Protein AF-A0A849EEY2-F1 (afdb_monomer)

Foldseek 3Di:
DQDLPHPCQQLKAWLLGGRVCVSVLLVCCLVPNDPVSLCCNLDPTQADPLAGILVVLVCLVSLLVSLPDPVCLVSLLSSLLSLLSQLLSQPDDDPPCPDPPPGRGHQDLDLVSSVVSLVVLVVCCVVPHDPVSVVSNVVNVPDDGDDPVSSVVSVVSVVVSLVCLVSSLVSLLVSCVVCLADPQSNLSSLLSNCSSVVLNLLSVLSVVAQWDWDAFPPPRWIWIWGHFDLWIFIDTDDPDPDPPPCPPDDPPPPCDDPRDRPDGLWTWDFQDDPPDADDPSLVVSLVSCVVGPDVVSNSSSRRQQTWIQDSVPRDIGHNRNPRDD

Secondary structure (DSSP, 8-state):
---TT-GGGGGSEETTEESTTHHHHHHHHHHS--HHHHHHIIIIIIEETTEE-HHHHHHHHHHHHHH-STT-HHHHHHHHHHHHHHHHHHHS--TT----S---TT---SHHHHHHTTHHHHHHHHTT--HHHHHHHHHHHTPPPPPHHHHHHHHHHHHHHHHHHHHHHHHHHHHHHHSTTSSSHHHHHHHHHHHHTT-HHHHHHHHHTTEEEEE-TTT--EEEEEEETTEEEEEE---S---TT-TTS--TT--EETTEES--SEE-B-----TTT--HHHHHHHHHHHHSS-HHHHHHHHHHTSEEE-TTT--EEESSTT---

Nearest PDB structures (foldseek):
  2hg2-assembly1_A  TM=3.130E-01  e=3.762E+00  Escherichia coli
  8qag-assembly1_A  TM=2.618E-01  e=6.988E+00  synthetic construct

Solvent-accessible surface area (backbone atoms only — not comparable to full-atom values): 18122 Å² total; per-residue (Å²): 129,70,61,74,86,44,74,63,37,56,74,20,36,30,67,84,53,50,23,60,63,50,44,58,52,54,51,47,43,70,77,50,80,45,71,65,62,49,46,43,44,52,59,45,35,28,27,39,94,72,39,34,22,33,35,30,51,49,43,46,69,57,50,53,58,61,34,63,52,84,89,30,56,72,56,23,44,58,46,27,42,50,52,16,49,46,44,37,30,31,69,46,74,55,94,82,61,82,67,88,73,82,69,46,33,57,48,50,66,46,69,67,52,45,56,57,73,45,47,68,50,56,52,42,53,75,70,66,50,57,71,73,55,39,54,60,42,47,57,60,71,67,53,77,77,76,50,75,72,51,37,52,48,43,46,50,34,52,53,46,46,65,68,40,31,68,57,52,27,50,44,13,53,53,42,28,73,77,35,30,78,47,93,57,60,35,45,39,19,51,14,12,33,31,17,51,72,65,35,48,62,52,14,52,47,40,62,51,57,56,45,50,75,48,54,40,78,86,81,61,50,46,32,37,38,40,57,47,96,96,44,40,37,28,40,73,55,72,88,65,81,69,76,89,83,63,94,76,70,76,71,87,76,74,49,65,57,96,84,44,69,79,69,63,67,37,52,50,48,58,52,84,75,73,87,82,74,67,51,76,67,54,53,51,52,51,56,50,27,68,67,30,75,44,67,64,50,36,52,51,52,25,41,46,64,7,34,31,53,39,81,87,77,67,49,79,36,45,61,38,72,78,66,74,126

pLDDT: mean 89.51, std 13.61, range [44.44, 98.81]

Structure (mmCIF, N/CA/C/O backbone):
data_AF-A0A849EEY2-F1
#
_entry.id   AF-A0A849EEY2-F1
#
loop_
_atom_site.group_PDB
_atom_site.id
_atom_site.type_symbol
_atom_site.label_atom_id
_atom_site.label_alt_id
_atom_site.label_comp_id
_atom_site.label_asym_id
_atom_site.label_entity_id
_atom_site.label_seq_id
_atom_site.pdbx_PDB_ins_code
_atom_site.Cartn_x
_atom_site.Cartn_y
_atom_site.Cartn_z
_atom_site.occupancy
_atom_site.B_iso_or_equiv
_atom_site.auth_seq_id
_atom_site.auth_comp_id
_atom_site.auth_asym_id
_atom_site.auth_atom_id
_atom_site.pdbx_PDB_model_num
ATOM 1 N N . MET A 1 1 ? 3.122 7.112 -18.611 1.00 93.50 1 MET A N 1
ATOM 2 C CA . MET A 1 1 ? 3.381 5.658 -18.607 1.00 93.50 1 MET A CA 1
ATOM 3 C C . MET A 1 1 ? 4.702 5.421 -19.320 1.00 93.50 1 MET A C 1
ATOM 5 O O . MET A 1 1 ? 4.904 6.033 -20.361 1.00 93.50 1 MET A O 1
ATOM 9 N N . LEU A 1 2 ? 5.614 4.638 -18.740 1.00 97.44 2 LEU A N 1
ATOM 10 C CA . LEU A 1 2 ? 6.872 4.261 -19.394 1.00 97.44 2 LEU A CA 1
ATOM 11 C C . LEU A 1 2 ? 6.574 3.172 -20.425 1.00 97.44 2 LEU A C 1
ATOM 13 O O . LEU A 1 2 ? 5.986 2.167 -20.043 1.00 97.44 2 LEU A O 1
ATOM 17 N N . GLU A 1 3 ? 6.939 3.357 -21.693 1.00 98.12 3 GLU A N 1
ATOM 18 C CA . GLU A 1 3 ? 6.698 2.357 -22.747 1.00 98.12 3 GLU A CA 1
ATOM 19 C C . GLU A 1 3 ? 7.366 1.010 -22.411 1.00 98.12 3 GLU A C 1
ATOM 21 O O . GLU A 1 3 ? 8.470 0.979 -21.868 1.00 98.12 3 GLU A O 1
ATOM 26 N N . LEU A 1 4 ? 6.723 -0.115 -22.745 1.00 97.94 4 LEU A N 1
ATOM 27 C CA . LEU A 1 4 ? 7.247 -1.463 -22.445 1.00 97.94 4 LEU A CA 1
ATOM 28 C C . LEU A 1 4 ? 8.583 -1.761 -23.144 1.00 97.94 4 LEU A C 1
ATOM 30 O O . LEU A 1 4 ? 9.363 -2.570 -22.659 1.00 97.94 4 LEU A O 1
ATOM 34 N N . SER A 1 5 ? 8.865 -1.097 -24.267 1.00 97.69 5 SER A N 1
ATOM 35 C CA . SER A 1 5 ? 10.131 -1.219 -24.996 1.00 97.69 5 SER A CA 1
ATOM 36 C C . SER A 1 5 ? 11.182 -0.181 -24.584 1.00 97.69 5 SER A C 1
ATOM 38 O O . SER A 1 5 ? 12.219 -0.084 -25.240 1.00 97.69 5 SER A O 1
ATOM 40 N N . ASP A 1 6 ? 10.904 0.674 -23.594 1.00 97.81 6 ASP A N 1
ATOM 41 C CA . ASP A 1 6 ? 11.863 1.690 -23.157 1.00 97.81 6 ASP A CA 1
ATOM 42 C C . ASP A 1 6 ? 13.042 1.007 -22.440 1.00 97.81 6 ASP A C 1
ATOM 44 O O . ASP A 1 6 ? 12.819 0.271 -21.479 1.00 97.81 6 ASP A O 1
ATOM 48 N N . PRO A 1 7 ? 14.303 1.241 -22.846 1.00 96.56 7 PRO A N 1
ATOM 49 C CA . PRO A 1 7 ? 15.452 0.610 -22.197 1.00 96.56 7 PRO A CA 1
ATOM 50 C C . PRO A 1 7 ? 15.570 0.970 -20.711 1.00 96.56 7 PRO A C 1
ATOM 52 O O . PRO A 1 7 ? 16.243 0.266 -19.971 1.00 96.56 7 PRO A O 1
ATOM 55 N N . LEU A 1 8 ? 14.894 2.024 -20.242 1.00 96.81 8 LEU A N 1
ATOM 56 C CA . LEU A 1 8 ? 14.918 2.431 -18.841 1.00 96.81 8 LEU A CA 1
ATOM 57 C C . LEU A 1 8 ? 14.458 1.337 -17.860 1.00 96.81 8 LEU A C 1
ATOM 59 O O . LEU A 1 8 ? 14.842 1.390 -16.692 1.00 96.81 8 LEU A O 1
ATOM 63 N N . TRP A 1 9 ? 13.684 0.340 -18.302 1.00 97.69 9 TRP A N 1
ATOM 64 C CA . TRP A 1 9 ? 13.302 -0.802 -17.461 1.00 97.69 9 TRP A CA 1
ATOM 65 C C . TRP A 1 9 ? 14.510 -1.522 -16.842 1.00 97.69 9 TRP A C 1
ATOM 67 O O . TRP A 1 9 ? 14.436 -1.919 -15.681 1.00 97.69 9 TRP A O 1
ATOM 77 N N . CYS A 1 10 ? 15.655 -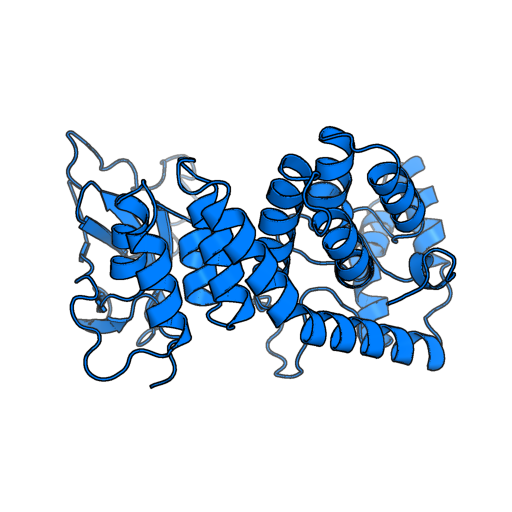1.586 -17.537 1.00 95.62 10 CYS A N 1
ATOM 78 C CA . CYS A 1 10 ? 16.877 -2.187 -16.990 1.00 95.62 10 CYS A CA 1
ATOM 79 C C . CYS A 1 10 ? 17.543 -1.351 -15.882 1.00 95.62 10 CYS A C 1
ATOM 81 O O . CYS A 1 10 ? 18.451 -1.836 -15.219 1.00 95.62 10 CYS A O 1
ATOM 83 N N . LYS A 1 11 ? 17.099 -0.105 -15.659 1.00 96.06 11 LYS A N 1
ATOM 84 C CA . LYS A 1 11 ? 17.591 0.788 -14.593 1.00 96.06 11 LYS A CA 1
ATOM 85 C C . LYS A 1 11 ? 16.595 0.967 -13.448 1.00 96.06 11 LYS A C 1
ATOM 87 O O . LYS A 1 11 ? 16.932 1.613 -12.457 1.00 96.06 11 LYS A O 1
ATOM 92 N N . LEU A 1 12 ? 15.393 0.405 -13.562 1.00 96.31 12 LEU A N 1
ATOM 93 C CA . LEU A 1 12 ? 14.426 0.328 -12.472 1.00 96.31 12 LEU A CA 1
ATOM 94 C C . LEU A 1 12 ? 14.701 -0.942 -11.667 1.00 96.31 12 LEU A C 1
ATOM 96 O O . LEU A 1 12 ? 14.704 -2.030 -12.229 1.00 96.31 12 LEU A O 1
ATOM 100 N N . ASN A 1 13 ? 14.937 -0.825 -10.364 1.00 94.69 13 ASN A N 1
ATOM 101 C CA . ASN A 1 13 ? 15.138 -1.985 -9.498 1.00 94.69 13 ASN A CA 1
ATOM 102 C C . ASN A 1 13 ? 13.852 -2.832 -9.362 1.00 94.69 13 ASN A C 1
ATOM 104 O O . ASN A 1 13 ? 12.738 -2.346 -9.582 1.00 94.69 13 ASN A O 1
ATOM 108 N N . SER A 1 14 ? 14.036 -4.096 -8.980 1.00 95.06 14 SER A N 1
ATOM 109 C CA . SER A 1 14 ? 13.021 -5.073 -8.565 1.00 95.06 14 SER A CA 1
ATOM 110 C C . SER A 1 14 ? 13.540 -5.858 -7.351 1.00 95.06 14 SER A C 1
ATOM 112 O O . SER A 1 14 ? 14.708 -5.720 -6.971 1.00 95.06 14 SER A O 1
ATOM 114 N N . ALA A 1 15 ? 12.718 -6.731 -6.767 1.00 92.25 15 ALA A N 1
ATOM 115 C CA . ALA A 1 15 ? 13.144 -7.588 -5.653 1.00 92.25 15 ALA A CA 1
ATOM 116 C C . ALA A 1 15 ? 14.304 -8.542 -5.990 1.00 92.25 15 ALA A C 1
ATOM 118 O O . ALA A 1 15 ? 14.976 -9.068 -5.102 1.00 92.25 15 ALA A O 1
ATOM 119 N N . HIS A 1 16 ? 14.540 -8.788 -7.279 1.00 89.06 16 HIS A N 1
ATOM 120 C CA . HIS A 1 16 ? 15.517 -9.759 -7.763 1.00 89.06 16 HIS A CA 1
ATOM 121 C C . HIS A 1 16 ? 16.588 -9.128 -8.659 1.00 89.06 16 HIS A C 1
ATOM 123 O O . HIS A 1 16 ? 17.196 -9.836 -9.468 1.00 89.06 16 HIS A O 1
ATOM 129 N N . GLY A 1 17 ? 16.833 -7.824 -8.527 1.00 88.56 17 GLY A N 1
ATOM 130 C CA . GLY A 1 17 ? 17.805 -7.086 -9.330 1.00 88.56 17 GLY A CA 1
ATOM 131 C C . GLY A 1 17 ? 17.178 -5.862 -9.980 1.00 88.56 17 GLY A C 1
ATOM 132 O O . GLY A 1 17 ? 16.728 -4.945 -9.295 1.00 88.56 17 GLY A O 1
ATOM 133 N N . PHE A 1 18 ? 17.177 -5.853 -11.310 1.00 89.00 18 PHE A N 1
ATOM 134 C CA . PHE A 1 18 ? 16.607 -4.796 -12.140 1.00 89.00 18 PHE A CA 1
ATOM 135 C C . PHE A 1 18 ? 15.497 -5.358 -13.030 1.00 89.00 18 PHE A C 1
ATOM 137 O O . PHE A 1 18 ? 15.447 -6.556 -13.301 1.00 89.00 18 PHE A O 1
ATOM 144 N N . GLY A 1 19 ? 14.572 -4.496 -13.439 1.00 85.56 19 GLY A N 1
ATOM 145 C CA . GLY A 1 19 ? 13.280 -4.856 -14.013 1.00 85.56 19 GLY A CA 1
ATOM 146 C C . GLY A 1 19 ? 13.284 -5.126 -15.515 1.00 85.56 19 GLY A C 1
ATOM 147 O O . GLY A 1 19 ? 12.279 -4.846 -16.161 1.00 85.56 19 GLY A O 1
ATOM 148 N N . GLU A 1 20 ? 14.379 -5.632 -16.088 1.00 90.94 20 GLU A N 1
ATOM 149 C CA . GLU A 1 20 ? 14.475 -5.900 -17.534 1.00 90.94 20 GLU A CA 1
ATOM 150 C C . GLU A 1 20 ? 13.440 -6.934 -18.018 1.00 90.94 20 GLU A C 1
ATOM 152 O O . GLU A 1 20 ? 12.931 -6.827 -19.132 1.00 90.94 20 GLU A O 1
ATOM 157 N N . ASP A 1 21 ? 13.079 -7.908 -17.179 1.00 95.25 21 ASP A N 1
ATOM 158 C CA . ASP A 1 21 ? 12.115 -8.962 -17.509 1.00 95.25 21 ASP A CA 1
ATOM 159 C C . ASP A 1 21 ? 10.647 -8.559 -17.267 1.00 95.25 21 ASP A C 1
ATOM 161 O O . ASP A 1 21 ? 9.727 -9.178 -17.811 1.00 95.25 21 ASP A O 1
ATOM 165 N N . ILE A 1 22 ? 10.412 -7.493 -16.497 1.00 97.75 22 ILE A N 1
ATOM 166 C CA . ILE A 1 22 ? 9.076 -7.035 -16.094 1.00 97.75 22 ILE A CA 1
ATOM 167 C C . ILE A 1 22 ? 8.178 -6.703 -17.294 1.00 97.75 22 ILE A C 1
ATOM 169 O O . ILE A 1 22 ? 7.033 -7.165 -17.300 1.00 97.75 22 ILE A O 1
ATOM 173 N N . PRO A 1 23 ? 8.636 -5.985 -18.342 1.00 98.44 23 PRO A N 1
ATOM 174 C CA . PRO A 1 23 ? 7.808 -5.738 -19.518 1.00 98.44 23 PRO A CA 1
ATOM 175 C C . PRO A 1 23 ? 7.307 -7.016 -20.189 1.00 98.44 23 PRO A C 1
ATOM 177 O O . PRO A 1 23 ? 6.141 -7.086 -20.571 1.00 98.44 23 PRO A O 1
ATOM 180 N N . PHE A 1 24 ? 8.156 -8.042 -20.300 1.00 98.00 24 PHE A N 1
ATOM 181 C CA . PHE A 1 24 ? 7.777 -9.314 -20.915 1.00 98.00 24 PHE A CA 1
ATOM 182 C C . PHE A 1 24 ? 6.722 -10.047 -20.084 1.00 98.00 24 PHE A C 1
ATOM 184 O O . PHE A 1 24 ? 5.758 -10.562 -20.646 1.00 98.00 24 PHE A O 1
ATOM 191 N N . ARG A 1 25 ? 6.856 -10.030 -18.752 1.00 98.19 25 ARG A N 1
ATOM 192 C CA . ARG A 1 25 ? 5.861 -10.603 -17.830 1.00 98.19 25 ARG A CA 1
ATOM 193 C C . ARG A 1 25 ? 4.518 -9.879 -17.914 1.00 98.19 25 ARG A C 1
ATOM 195 O O . ARG A 1 25 ? 3.478 -10.526 -17.959 1.00 98.19 25 ARG A O 1
ATOM 202 N N . LEU A 1 26 ? 4.531 -8.547 -18.005 1.00 98.50 26 LEU A N 1
ATOM 203 C CA . LEU A 1 26 ? 3.313 -7.749 -18.181 1.00 98.50 26 LEU A CA 1
ATOM 204 C C . LEU A 1 26 ? 2.601 -8.063 -19.504 1.00 98.50 26 LEU A C 1
ATOM 206 O O . LEU A 1 26 ? 1.377 -8.161 -19.523 1.00 98.50 26 LEU A O 1
ATOM 210 N N . VAL A 1 27 ? 3.348 -8.231 -20.601 1.00 98.38 27 VAL A N 1
ATOM 211 C CA . VAL A 1 27 ? 2.773 -8.644 -21.894 1.00 98.38 27 VAL A CA 1
ATOM 212 C C . VAL A 1 27 ? 2.173 -10.042 -21.792 1.00 98.38 27 VAL A C 1
ATOM 214 O O . VAL A 1 27 ? 1.024 -10.225 -22.184 1.00 98.38 27 VAL A O 1
ATOM 217 N N . ALA A 1 28 ? 2.913 -10.999 -21.224 1.00 98.12 28 ALA A N 1
ATOM 218 C CA . ALA A 1 28 ? 2.449 -12.374 -21.069 1.00 98.12 28 ALA A CA 1
ATOM 219 C C . ALA A 1 28 ? 1.136 -12.442 -20.274 1.00 98.12 28 ALA A C 1
ATOM 221 O O . ALA A 1 28 ? 0.178 -13.037 -20.757 1.00 98.12 28 ALA A O 1
ATOM 222 N N . LEU A 1 29 ? 1.048 -11.748 -19.132 1.00 97.94 29 LEU A N 1
ATOM 223 C CA . LEU A 1 29 ? -0.177 -11.693 -18.323 1.00 97.94 29 LEU A CA 1
ATOM 224 C C . LEU A 1 29 ? -1.348 -11.013 -19.038 1.00 97.94 29 LEU A C 1
ATOM 226 O O . LEU A 1 29 ? -2.493 -11.435 -18.882 1.00 97.94 29 LEU A O 1
ATOM 230 N N . ALA A 1 30 ? -1.081 -9.966 -19.823 1.00 97.44 30 ALA A N 1
ATOM 231 C CA . ALA A 1 30 ? -2.119 -9.277 -20.585 1.00 97.44 30 ALA A CA 1
ATOM 232 C C . ALA A 1 30 ? -2.698 -10.148 -21.715 1.00 97.44 30 ALA A C 1
ATOM 234 O O . ALA A 1 30 ? -3.870 -9.997 -22.063 1.00 97.44 30 ALA A O 1
ATOM 235 N N . GLU A 1 31 ? -1.888 -11.032 -22.300 1.00 97.44 31 GLU A N 1
ATOM 236 C CA . GLU A 1 31 ? -2.315 -11.980 -23.335 1.00 97.44 31 GLU A CA 1
ATOM 237 C C . GLU A 1 31 ? -2.973 -13.230 -22.739 1.00 97.44 31 GLU A C 1
ATOM 239 O O . GLU A 1 31 ? -3.982 -13.716 -23.259 1.00 97.44 31 GLU A O 1
ATOM 244 N N . HIS A 1 32 ? -2.405 -13.748 -21.651 1.00 97.12 32 HIS A N 1
ATOM 245 C CA . HIS A 1 32 ? -2.854 -14.948 -20.967 1.00 97.12 32 HIS A CA 1
ATOM 246 C C . HIS A 1 32 ? -2.628 -14.823 -19.460 1.00 97.12 32 HIS A C 1
ATOM 248 O O . HIS A 1 32 ? -1.502 -14.896 -18.975 1.00 97.12 32 HIS A O 1
ATOM 254 N N . TRP A 1 33 ? -3.720 -14.665 -18.715 1.00 97.88 33 TRP A N 1
ATOM 255 C CA . TRP A 1 33 ? -3.650 -14.620 -17.261 1.00 97.88 33 TRP A CA 1
ATOM 256 C C . TRP A 1 33 ? -3.341 -16.004 -16.686 1.00 97.88 33 TRP A C 1
ATOM 258 O O . TRP A 1 33 ? -4.168 -16.911 -16.791 1.00 97.88 33 TRP A O 1
ATOM 268 N N . ASP A 1 34 ? -2.186 -16.125 -16.039 1.00 98.06 34 ASP A N 1
ATOM 269 C CA . ASP A 1 34 ? -1.835 -17.234 -15.157 1.00 98.06 34 ASP A CA 1
ATOM 270 C C . ASP A 1 34 ? -1.707 -16.703 -13.722 1.00 98.06 34 ASP A C 1
ATOM 272 O O . ASP A 1 34 ? -0.993 -15.733 -13.466 1.00 98.06 34 ASP A O 1
ATOM 276 N N . GLU A 1 35 ? -2.429 -17.316 -12.783 1.00 97.38 35 GLU A N 1
ATOM 277 C CA . GLU A 1 35 ? -2.504 -16.854 -11.390 1.00 97.38 35 GLU A CA 1
ATOM 278 C C . GLU A 1 35 ? -1.154 -16.945 -10.663 1.00 97.38 35 GLU A C 1
ATOM 280 O O . GLU A 1 35 ? -0.835 -16.089 -9.834 1.00 97.38 35 GLU A O 1
ATOM 285 N N . ASN A 1 36 ? -0.336 -17.957 -10.974 1.00 97.69 36 ASN A N 1
ATOM 286 C CA . ASN A 1 36 ? 0.970 -18.109 -10.339 1.00 97.69 36 ASN A CA 1
ATOM 287 C C . ASN A 1 36 ? 1.943 -17.063 -10.871 1.00 97.69 36 ASN A C 1
ATOM 289 O O . ASN A 1 36 ? 2.627 -16.427 -10.071 1.00 97.69 36 ASN A O 1
ATOM 293 N N . ASP A 1 37 ? 1.961 -16.843 -12.186 1.00 98.00 37 ASP A N 1
ATOM 294 C CA . ASP A 1 37 ? 2.789 -15.811 -12.810 1.00 98.00 37 ASP A CA 1
ATOM 295 C C . ASP A 1 37 ? 2.370 -14.409 -12.343 1.00 98.00 37 ASP A C 1
ATOM 297 O O . ASP A 1 37 ? 3.224 -13.560 -12.076 1.00 98.00 37 ASP A O 1
ATOM 301 N N . ALA A 1 38 ? 1.065 -14.163 -12.182 1.00 98.38 38 ALA A N 1
ATOM 302 C CA . ALA A 1 38 ? 0.541 -12.904 -11.661 1.00 98.38 38 ALA A CA 1
ATOM 303 C C . ALA A 1 38 ? 0.990 -12.675 -10.215 1.00 98.38 38 ALA A C 1
ATOM 305 O O . ALA A 1 38 ? 1.514 -11.606 -9.888 1.00 98.38 38 ALA A O 1
ATOM 306 N N . LYS A 1 39 ? 0.849 -13.690 -9.355 1.00 97.81 39 LYS A N 1
ATOM 307 C CA . LYS A 1 39 ? 1.291 -13.632 -7.959 1.00 97.81 39 LYS A CA 1
ATOM 308 C C . LYS A 1 39 ? 2.804 -13.465 -7.845 1.00 97.81 39 LYS A C 1
ATOM 310 O O . LYS A 1 39 ? 3.258 -12.661 -7.031 1.00 97.81 39 LYS A O 1
ATOM 315 N N . GLU A 1 40 ? 3.578 -14.190 -8.653 1.00 97.62 40 GLU A N 1
ATOM 316 C CA . GLU A 1 40 ? 5.036 -14.067 -8.705 1.00 97.62 40 GLU A CA 1
ATOM 317 C C . GLU A 1 40 ? 5.430 -12.648 -9.129 1.00 97.62 40 GLU A C 1
ATOM 319 O O . GLU A 1 40 ? 6.236 -12.009 -8.457 1.00 97.62 40 GLU A O 1
ATOM 324 N N . LEU A 1 41 ? 4.820 -12.101 -10.186 1.00 98.31 41 LEU A N 1
ATOM 325 C CA . LEU A 1 41 ? 5.092 -10.734 -10.623 1.00 98.31 41 LEU A CA 1
ATOM 326 C C . LEU A 1 41 ? 4.749 -9.717 -9.525 1.00 98.31 41 LEU A C 1
ATOM 328 O O . LEU A 1 41 ? 5.603 -8.918 -9.145 1.00 98.31 41 LEU A O 1
ATOM 332 N N . MET A 1 42 ? 3.521 -9.748 -9.007 1.00 98.38 42 MET A N 1
ATOM 333 C CA . MET A 1 42 ? 3.005 -8.744 -8.075 1.00 98.38 42 MET A CA 1
ATOM 334 C C . MET A 1 42 ? 3.689 -8.807 -6.701 1.00 98.38 42 MET A C 1
ATOM 336 O O . MET A 1 42 ? 4.197 -7.793 -6.227 1.00 98.38 42 MET A O 1
ATOM 340 N N . HIS A 1 43 ? 3.781 -9.989 -6.090 1.00 96.88 43 HIS A N 1
ATOM 341 C CA . HIS A 1 43 ? 4.269 -10.165 -4.711 1.00 96.88 43 HIS A CA 1
ATOM 342 C C . HIS A 1 43 ? 5.675 -10.784 -4.608 1.00 96.88 43 HIS A C 1
ATOM 344 O O . HIS A 1 43 ? 6.194 -10.989 -3.507 1.00 96.88 43 HIS A O 1
ATOM 350 N N . GLY A 1 44 ? 6.283 -11.127 -5.744 1.00 95.94 44 GLY A N 1
ATOM 351 C CA . GLY A 1 44 ? 7.670 -11.576 -5.834 1.00 95.94 44 GLY A CA 1
ATOM 352 C C . GLY A 1 44 ? 8.582 -10.491 -6.391 1.00 95.94 44 GLY A C 1
ATOM 353 O O . GLY A 1 44 ? 9.548 -10.132 -5.733 1.00 95.94 44 GLY A O 1
ATOM 354 N N . TYR A 1 45 ? 8.273 -9.941 -7.572 1.00 97.06 45 TYR A N 1
ATOM 355 C CA . TYR A 1 45 ? 9.151 -8.980 -8.257 1.00 97.06 45 TYR A CA 1
ATOM 356 C C . TYR A 1 45 ? 8.846 -7.514 -7.942 1.00 97.06 45 TYR A C 1
ATOM 358 O O . TYR A 1 45 ? 9.775 -6.725 -7.747 1.00 97.06 45 TYR A O 1
ATOM 366 N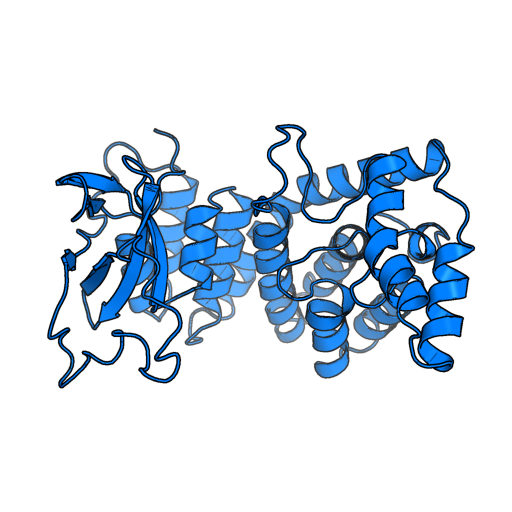 N . LEU A 1 46 ? 7.564 -7.137 -7.976 1.00 97.88 46 LEU A N 1
ATOM 367 C CA . LEU A 1 46 ? 7.133 -5.744 -7.876 1.00 97.88 46 LEU A CA 1
ATOM 368 C C . LEU A 1 46 ? 7.027 -5.280 -6.425 1.00 97.88 46 LEU A C 1
ATOM 370 O O . LEU A 1 46 ? 7.371 -4.144 -6.144 1.00 97.88 46 LEU A O 1
ATOM 374 N N . ILE A 1 47 ? 6.582 -6.107 -5.491 1.00 96.62 47 ILE A N 1
ATOM 375 C CA . ILE A 1 47 ? 6.651 -5.793 -4.060 1.00 96.62 47 ILE A CA 1
ATOM 376 C C . ILE A 1 47 ? 7.174 -7.018 -3.342 1.00 96.62 47 ILE A C 1
ATOM 378 O O . ILE A 1 47 ? 6.686 -8.118 -3.576 1.00 96.62 47 ILE A O 1
ATOM 382 N N . HIS A 1 48 ? 8.140 -6.828 -2.450 1.00 93.88 48 HIS A N 1
ATOM 383 C CA . HIS A 1 48 ? 8.656 -7.907 -1.621 1.00 93.88 48 HIS A CA 1
ATOM 384 C C . HIS A 1 48 ? 8.898 -7.402 -0.206 1.00 93.88 48 HIS A C 1
ATOM 386 O O . HIS A 1 48 ? 9.578 -6.396 -0.023 1.00 93.88 48 HIS A O 1
ATOM 392 N N . GLN A 1 49 ? 8.329 -8.090 0.789 1.00 91.56 49 GLN A N 1
ATOM 393 C CA . GLN A 1 49 ? 8.448 -7.713 2.205 1.00 91.56 49 GLN A CA 1
ATOM 394 C C . GLN A 1 49 ? 8.143 -6.222 2.431 1.00 91.56 49 GLN A C 1
ATOM 396 O O . GLN A 1 49 ? 8.964 -5.483 2.966 1.00 91.56 49 GLN A O 1
ATOM 401 N N . GLU A 1 50 ? 6.984 -5.773 1.936 1.00 92.88 50 GLU A N 1
ATOM 402 C CA . GLU A 1 50 ? 6.513 -4.378 2.012 1.00 92.88 50 GLU A CA 1
ATOM 403 C C . GLU A 1 50 ? 7.379 -3.334 1.284 1.00 92.88 50 GLU A C 1
ATOM 405 O O . GLU A 1 50 ? 7.046 -2.149 1.286 1.00 92.88 50 GLU A O 1
ATOM 410 N N . THR A 1 51 ? 8.468 -3.750 0.635 1.00 92.31 51 THR A N 1
ATOM 411 C CA . THR A 1 51 ? 9.334 -2.866 -0.142 1.00 92.31 51 THR A CA 1
ATOM 412 C C . THR A 1 51 ? 8.800 -2.744 -1.560 1.00 92.31 51 THR A C 1
ATOM 414 O O . THR A 1 51 ? 8.665 -3.738 -2.278 1.00 92.31 51 THR A O 1
ATOM 417 N N . CYS A 1 52 ? 8.516 -1.511 -1.964 1.00 95.25 52 CYS A N 1
ATOM 418 C CA . CYS A 1 52 ? 8.255 -1.155 -3.348 1.00 95.25 52 CYS A CA 1
ATOM 419 C C . CYS A 1 52 ? 9.583 -0.951 -4.083 1.00 95.25 52 CYS A C 1
ATOM 421 O O . CYS A 1 52 ? 10.597 -0.595 -3.490 1.00 95.25 52 CYS A O 1
ATOM 423 N N . TYR A 1 53 ? 9.578 -1.122 -5.398 1.00 95.31 53 TYR A N 1
ATOM 424 C CA . TYR A 1 53 ? 10.744 -0.923 -6.249 1.00 95.31 53 TYR A CA 1
ATOM 425 C C . TYR A 1 53 ? 10.405 0.018 -7.407 1.00 95.31 53 TYR A C 1
ATOM 427 O O . TYR A 1 53 ? 9.239 0.262 -7.713 1.00 95.31 53 TYR A O 1
ATOM 435 N N . GLY A 1 54 ? 11.409 0.547 -8.106 1.00 96.38 54 GLY A N 1
ATOM 436 C CA . GLY A 1 54 ? 11.191 1.417 -9.263 1.00 96.38 54 GLY A CA 1
ATOM 437 C C . GLY A 1 54 ? 10.278 0.784 -10.322 1.00 96.38 54 GLY A C 1
ATOM 438 O O . GLY A 1 54 ? 9.415 1.465 -10.884 1.00 96.38 54 GLY A O 1
ATOM 439 N N . ALA A 1 55 ? 10.413 -0.528 -10.546 1.00 98.00 55 ALA A N 1
ATOM 440 C CA . ALA A 1 55 ? 9.579 -1.270 -11.487 1.00 98.00 55 ALA A CA 1
ATOM 441 C C . ALA A 1 55 ? 8.096 -1.328 -11.072 1.00 98.00 55 ALA A C 1
ATOM 443 O O . ALA A 1 55 ? 7.232 -1.326 -11.947 1.00 98.00 55 ALA A O 1
ATOM 444 N N . THR A 1 56 ? 7.778 -1.303 -9.772 1.00 98.31 56 THR A N 1
ATOM 445 C CA . THR A 1 56 ? 6.401 -1.288 -9.234 1.00 98.31 56 THR A CA 1
ATOM 446 C C . THR A 1 56 ? 5.622 -0.096 -9.766 1.00 98.31 56 THR A C 1
ATOM 448 O O . THR A 1 56 ? 4.543 -0.244 -10.339 1.00 98.31 56 THR A O 1
ATOM 451 N N . TYR A 1 57 ? 6.216 1.095 -9.650 1.00 98.38 57 TYR A N 1
ATOM 452 C CA . TYR A 1 57 ? 5.597 2.344 -10.084 1.00 98.38 57 TYR A CA 1
ATOM 453 C C . TYR A 1 57 ? 5.400 2.384 -11.603 1.00 98.38 57 TYR A C 1
ATOM 455 O O . TYR A 1 57 ? 4.386 2.886 -12.087 1.00 98.38 57 TYR A O 1
ATOM 463 N N . ALA A 1 58 ? 6.352 1.842 -12.366 1.00 98.44 58 ALA A N 1
ATOM 464 C CA . ALA A 1 58 ? 6.251 1.776 -13.821 1.00 98.44 58 ALA A CA 1
ATOM 465 C C . ALA A 1 58 ? 5.216 0.739 -14.302 1.00 98.44 58 ALA A C 1
ATOM 467 O O . ALA A 1 58 ? 4.575 0.961 -15.331 1.00 98.44 58 ALA A O 1
ATOM 468 N N . ALA A 1 59 ? 5.030 -0.359 -13.560 1.00 98.75 59 ALA A N 1
ATOM 469 C CA . ALA A 1 59 ? 4.101 -1.443 -13.884 1.00 98.75 59 ALA A CA 1
ATOM 470 C C . ALA A 1 59 ? 2.636 -1.118 -13.545 1.00 98.75 59 ALA A C 1
ATOM 472 O O . ALA A 1 59 ? 1.734 -1.558 -14.260 1.00 98.75 59 ALA A O 1
ATOM 473 N N . ALA A 1 60 ? 2.387 -0.316 -12.505 1.00 98.62 60 ALA A N 1
ATOM 474 C CA . ALA A 1 60 ? 1.046 0.043 -12.033 1.00 98.62 60 ALA A CA 1
ATOM 475 C C . ALA A 1 60 ? 0.034 0.450 -13.132 1.00 98.62 60 ALA A C 1
ATOM 477 O O . ALA A 1 60 ? -1.052 -0.132 -13.162 1.00 98.62 60 ALA A O 1
ATOM 478 N N . PRO A 1 61 ? 0.340 1.369 -14.079 1.00 98.69 61 PRO A N 1
ATOM 479 C CA . PRO A 1 61 ? -0.606 1.723 -15.146 1.00 98.69 61 PRO A CA 1
ATOM 480 C C . PRO A 1 61 ? -0.973 0.549 -16.068 1.00 98.69 61 PRO A C 1
ATOM 482 O O . PRO A 1 61 ? -2.083 0.513 -16.602 1.00 98.69 61 PRO A O 1
ATOM 485 N N . TYR A 1 62 ? -0.068 -0.414 -16.267 1.00 98.75 62 TYR A N 1
ATOM 486 C CA . TYR A 1 62 ? -0.338 -1.596 -17.086 1.00 98.75 62 TYR A CA 1
ATOM 487 C C . TYR A 1 62 ? -1.271 -2.566 -16.369 1.00 98.75 62 TYR A C 1
ATOM 489 O O . TYR A 1 62 ? -2.248 -3.008 -16.969 1.00 98.75 62 TYR A O 1
ATOM 497 N N . LEU A 1 63 ? -1.010 -2.841 -15.088 1.00 98.69 63 LEU A N 1
ATOM 498 C CA . LEU A 1 63 ? -1.879 -3.679 -14.259 1.00 98.69 63 LEU A CA 1
ATOM 499 C C . LEU A 1 63 ? -3.284 -3.075 -14.170 1.00 98.69 63 LEU A C 1
ATOM 501 O O . LEU A 1 63 ? -4.264 -3.750 -14.473 1.00 98.69 63 LEU A O 1
ATOM 505 N N . LEU A 1 64 ? -3.386 -1.773 -13.892 1.00 98.50 64 LEU A N 1
ATOM 506 C CA . LEU A 1 64 ? -4.668 -1.069 -13.876 1.00 98.50 64 LEU A CA 1
ATOM 507 C C . LEU A 1 64 ? -5.437 -1.274 -15.189 1.00 98.50 64 LEU A C 1
ATOM 509 O O . LEU A 1 64 ? -6.611 -1.629 -15.165 1.00 98.50 64 LEU A O 1
ATOM 513 N N . ARG A 1 65 ? -4.770 -1.138 -16.344 1.00 98.50 65 ARG A N 1
ATOM 514 C CA . ARG A 1 65 ? -5.389 -1.361 -17.659 1.00 98.50 65 ARG A CA 1
ATOM 515 C C . ARG A 1 65 ? -5.875 -2.801 -17.859 1.00 98.50 65 ARG A C 1
ATOM 517 O O . ARG A 1 65 ? -6.926 -2.977 -18.474 1.00 98.50 65 ARG A O 1
ATOM 524 N N . MET A 1 66 ? -5.150 -3.806 -17.363 1.00 98.38 66 MET A N 1
ATOM 525 C CA . MET A 1 66 ? -5.578 -5.215 -17.414 1.00 98.38 66 MET A CA 1
ATOM 526 C C . MET A 1 66 ? -6.832 -5.467 -16.569 1.00 98.38 66 MET A C 1
ATOM 528 O O . MET A 1 66 ? -7.646 -6.320 -16.919 1.00 98.38 66 MET A O 1
ATOM 532 N N . ALA A 1 67 ? -7.017 -4.692 -15.500 1.00 98.38 67 ALA A N 1
ATOM 533 C CA . ALA A 1 67 ? -8.156 -4.791 -14.600 1.00 98.38 67 ALA A CA 1
ATOM 534 C C . ALA A 1 67 ? -9.398 -4.016 -15.070 1.00 98.38 67 ALA A C 1
ATOM 536 O O . ALA A 1 67 ? -10.447 -4.149 -14.455 1.00 98.38 67 ALA A O 1
ATOM 537 N N . LEU A 1 68 ? -9.335 -3.193 -16.125 1.00 97.06 68 LEU A N 1
ATOM 538 C CA . LEU A 1 68 ? -10.490 -2.394 -16.572 1.00 97.06 68 LEU A CA 1
ATOM 539 C C . LEU A 1 68 ? -11.609 -3.183 -17.283 1.00 97.06 68 LEU A C 1
ATOM 541 O O . LEU A 1 68 ? -12.774 -2.870 -17.027 1.00 97.06 68 LEU A O 1
ATOM 545 N N . PRO A 1 69 ? -11.334 -4.167 -18.165 1.00 97.88 69 PRO A N 1
ATOM 546 C CA . PRO A 1 69 ? -12.385 -4.880 -18.893 1.00 97.88 69 PRO A CA 1
ATOM 547 C C . PRO A 1 69 ? -13.420 -5.542 -17.971 1.00 97.88 69 PRO A C 1
ATOM 549 O O . PRO A 1 69 ? -13.085 -6.090 -16.920 1.00 97.88 69 PRO A O 1
ATOM 552 N N . ASP A 1 70 ? -14.697 -5.520 -18.356 1.00 96.81 70 ASP A N 1
ATOM 553 C CA . ASP A 1 70 ? -15.789 -6.036 -17.513 1.00 96.81 70 ASP A CA 1
ATOM 554 C C . ASP A 1 70 ? -15.737 -7.555 -17.323 1.00 96.81 70 ASP A C 1
ATOM 556 O O . ASP A 1 70 ? -16.123 -8.065 -16.278 1.00 96.81 70 ASP A O 1
ATOM 560 N N . ASN A 1 71 ? -15.197 -8.281 -18.300 1.00 96.88 71 ASN A N 1
ATOM 561 C CA . ASN A 1 71 ? -15.055 -9.733 -18.252 1.00 96.88 71 ASN A CA 1
ATOM 562 C C . ASN A 1 71 ? -13.846 -10.217 -17.428 1.00 96.88 71 ASN A C 1
ATOM 564 O O . ASN A 1 71 ? -13.691 -11.423 -17.264 1.00 96.88 71 ASN A O 1
ATOM 568 N N . ASN A 1 72 ? -13.012 -9.308 -16.916 1.00 97.44 72 ASN A N 1
ATOM 569 C CA . ASN A 1 72 ? -11.788 -9.632 -16.181 1.00 97.44 72 ASN A CA 1
ATOM 570 C C . ASN A 1 72 ? -11.999 -9.626 -14.655 1.00 97.44 72 ASN A C 1
ATOM 572 O O . ASN A 1 72 ? -11.191 -9.059 -13.932 1.00 97.44 72 ASN A O 1
ATOM 576 N N . VAL A 1 73 ? -13.102 -10.187 -14.149 1.00 96.75 73 VAL A N 1
ATOM 577 C CA . VAL A 1 73 ? -13.472 -10.092 -12.716 1.00 96.75 73 VAL A CA 1
ATOM 578 C C . VAL A 1 73 ? -12.389 -10.674 -11.798 1.00 96.75 73 VAL A C 1
ATOM 580 O O . VAL A 1 73 ? -11.945 -9.998 -10.878 1.00 96.75 73 VAL A O 1
ATOM 583 N N . VAL A 1 74 ? -11.886 -11.878 -12.097 1.00 95.44 74 VAL A N 1
ATOM 584 C CA . VAL A 1 74 ? -10.839 -12.532 -11.284 1.00 95.44 74 VAL A CA 1
ATOM 585 C C . VAL A 1 74 ? -9.538 -11.725 -11.302 1.00 95.44 74 VAL A C 1
ATOM 587 O O . VAL A 1 74 ? -8.969 -11.436 -10.257 1.00 95.44 74 VAL A O 1
ATOM 590 N N . GLN A 1 75 ? -9.103 -11.278 -12.484 1.00 97.88 75 GLN A N 1
ATOM 591 C CA . GLN A 1 75 ? -7.892 -10.463 -12.620 1.00 97.88 75 GLN A CA 1
ATOM 592 C C . GLN A 1 75 ? -8.038 -9.123 -11.903 1.00 97.88 75 GLN A C 1
ATOM 594 O O . GLN A 1 75 ? -7.091 -8.631 -11.295 1.00 97.88 75 GLN A O 1
ATOM 599 N N . ARG A 1 76 ? -9.230 -8.521 -11.980 1.00 98.38 76 ARG A N 1
ATOM 600 C CA . ARG A 1 76 ? -9.547 -7.258 -11.318 1.00 98.38 76 ARG A CA 1
ATOM 601 C C . ARG A 1 76 ? -9.382 -7.385 -9.815 1.00 98.38 76 ARG A C 1
ATOM 603 O O . ARG A 1 76 ? -8.773 -6.497 -9.235 1.00 98.38 76 ARG A O 1
ATOM 610 N N . MET A 1 77 ? -9.869 -8.477 -9.227 1.00 98.38 77 MET A N 1
ATOM 611 C CA . MET A 1 77 ? -9.725 -8.752 -7.802 1.00 98.38 77 MET A CA 1
ATOM 612 C C . MET A 1 77 ? -8.258 -8.755 -7.373 1.00 98.38 77 MET A C 1
ATOM 614 O O . MET A 1 77 ? -7.869 -7.930 -6.543 1.00 98.38 77 MET A O 1
ATOM 618 N N . ASP A 1 78 ? -7.433 -9.603 -7.991 1.00 98.38 78 ASP A N 1
ATOM 619 C CA . ASP A 1 78 ? -6.015 -9.723 -7.634 1.00 98.38 78 ASP A CA 1
ATOM 620 C C . ASP A 1 78 ? -5.262 -8.401 -7.837 1.00 98.38 78 ASP A C 1
ATOM 622 O O . ASP A 1 78 ? -4.496 -7.962 -6.976 1.00 98.38 78 ASP A O 1
ATOM 626 N N . ILE A 1 79 ? -5.518 -7.719 -8.958 1.00 98.75 79 ILE A N 1
ATOM 627 C CA . ILE A 1 79 ? -4.881 -6.438 -9.276 1.00 98.75 79 ILE A CA 1
ATOM 628 C C . ILE A 1 79 ? -5.340 -5.334 -8.318 1.00 98.75 79 ILE A C 1
ATOM 630 O O . ILE A 1 79 ? -4.523 -4.505 -7.926 1.00 98.75 79 ILE A O 1
ATOM 634 N N . ALA A 1 80 ? -6.617 -5.284 -7.937 1.00 98.81 80 ALA A N 1
ATOM 635 C CA . ALA A 1 80 ? -7.139 -4.267 -7.029 1.00 98.81 80 ALA A CA 1
ATOM 636 C C . ALA A 1 80 ? -6.556 -4.425 -5.623 1.00 98.81 80 ALA A C 1
ATOM 638 O O . ALA A 1 80 ? -6.086 -3.441 -5.050 1.00 98.81 80 ALA A O 1
ATOM 639 N N . VAL A 1 81 ? -6.515 -5.657 -5.103 1.00 98.69 81 VAL A N 1
ATOM 640 C CA . VAL A 1 81 ? -5.870 -5.967 -3.820 1.00 98.69 81 VAL A CA 1
ATOM 641 C C . VAL A 1 81 ? -4.392 -5.580 -3.871 1.00 98.69 81 VAL A C 1
ATOM 643 O O . VAL A 1 81 ? -3.919 -4.836 -3.010 1.00 98.69 81 VAL A O 1
ATOM 646 N N . PHE A 1 82 ? -3.675 -5.988 -4.924 1.00 98.75 82 PHE A N 1
ATOM 647 C CA . PHE A 1 82 ? -2.269 -5.632 -5.097 1.00 98.75 82 PHE A CA 1
ATOM 648 C C . PHE A 1 82 ? -2.043 -4.117 -5.188 1.00 98.75 82 PHE A C 1
ATOM 650 O O . PHE A 1 82 ? -1.169 -3.592 -4.504 1.00 98.75 82 PHE A O 1
ATOM 657 N N . LEU A 1 83 ? -2.803 -3.390 -6.015 1.00 98.81 83 LEU A N 1
ATOM 658 C CA . LEU A 1 83 ? -2.621 -1.947 -6.190 1.00 98.81 83 LEU A CA 1
ATOM 659 C C . LEU A 1 83 ? -3.008 -1.166 -4.928 1.00 98.81 83 LEU A C 1
ATOM 661 O O . LEU A 1 83 ? -2.351 -0.176 -4.612 1.00 98.81 83 LEU A O 1
ATOM 665 N N . GLY A 1 84 ? -4.020 -1.613 -4.181 1.00 98.69 84 GLY A N 1
ATOM 666 C CA . GLY A 1 84 ? -4.352 -1.056 -2.870 1.00 98.69 84 GLY A CA 1
ATOM 667 C C . GLY A 1 84 ? -3.198 -1.210 -1.877 1.00 98.69 84 GLY A C 1
ATOM 668 O O . GLY A 1 84 ? -2.752 -0.225 -1.281 1.00 98.69 84 GLY A O 1
ATOM 669 N N . TYR A 1 85 ? -2.653 -2.423 -1.778 1.00 98.56 85 TYR A N 1
ATOM 670 C CA . TYR A 1 85 ? -1.490 -2.722 -0.945 1.00 98.56 85 TYR A CA 1
ATOM 671 C C . TYR A 1 85 ? -0.233 -1.961 -1.393 1.00 98.56 85 TYR A C 1
ATOM 673 O O . TYR A 1 85 ? 0.505 -1.416 -0.574 1.00 98.56 85 TYR A O 1
ATOM 681 N N . PHE A 1 86 ? -0.024 -1.824 -2.702 1.00 98.44 86 PHE A N 1
ATOM 682 C CA . PHE A 1 86 ? 1.049 -1.017 -3.271 1.00 98.44 86 PHE A CA 1
ATOM 683 C C . PHE A 1 86 ? 0.973 0.438 -2.807 1.00 98.44 86 PHE A C 1
ATOM 685 O O . PHE A 1 86 ? 1.986 0.993 -2.385 1.00 98.44 86 PHE A O 1
ATOM 692 N N . VAL A 1 87 ? -0.209 1.061 -2.845 1.00 98.44 87 VAL A N 1
ATOM 693 C CA . VAL A 1 87 ? -0.379 2.441 -2.370 1.00 98.44 87 VAL A CA 1
ATOM 694 C C . VAL A 1 87 ? -0.039 2.548 -0.882 1.00 98.44 87 VAL A C 1
ATOM 696 O O . VAL A 1 87 ? 0.667 3.480 -0.489 1.00 98.44 87 VAL A O 1
ATOM 699 N N . LEU A 1 88 ? -0.471 1.581 -0.066 1.00 97.38 88 LEU A N 1
ATOM 700 C CA . LEU A 1 88 ? -0.108 1.507 1.350 1.00 97.38 88 LEU A CA 1
ATOM 701 C C . LEU A 1 88 ? 1.418 1.450 1.533 1.00 97.38 88 LEU A C 1
ATOM 703 O O . LEU A 1 88 ? 1.978 2.305 2.221 1.00 97.38 88 LEU A O 1
ATOM 707 N N . CYS A 1 89 ? 2.104 0.510 0.880 1.00 96.50 89 CYS A N 1
ATOM 708 C CA . CYS A 1 89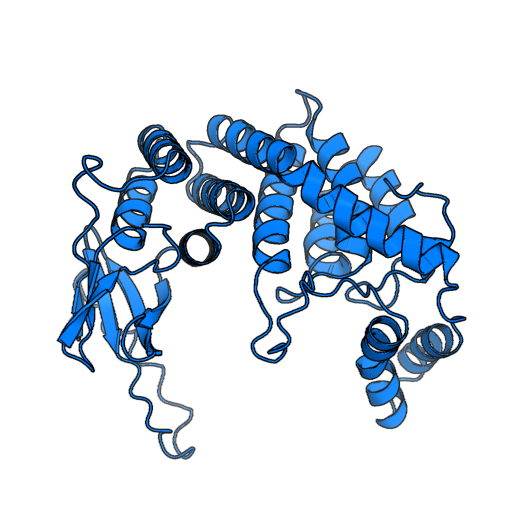 ? 3.561 0.364 0.959 1.00 96.50 89 CYS A CA 1
ATOM 709 C C . CYS A 1 89 ? 4.312 1.596 0.431 1.00 96.50 89 CYS A C 1
ATOM 711 O O . CYS A 1 89 ? 5.272 2.046 1.052 1.00 96.50 89 CYS A O 1
ATOM 713 N N . ALA A 1 90 ? 3.855 2.195 -0.672 1.00 95.88 90 ALA A N 1
ATOM 714 C CA . ALA A 1 90 ? 4.480 3.371 -1.277 1.00 95.88 90 ALA A CA 1
ATOM 715 C C . ALA A 1 90 ? 4.512 4.580 -0.328 1.00 95.88 90 ALA A C 1
ATOM 717 O O . ALA A 1 90 ? 5.466 5.362 -0.363 1.00 95.88 90 ALA A O 1
ATOM 718 N N . PHE A 1 91 ? 3.484 4.729 0.515 1.00 94.00 91 PHE A N 1
ATOM 719 C CA . PHE A 1 91 ? 3.362 5.824 1.479 1.00 94.00 91 PHE A CA 1
ATOM 720 C C . PHE A 1 91 ? 3.783 5.464 2.910 1.00 94.00 91 PHE A C 1
ATOM 722 O O . PHE A 1 91 ? 3.890 6.368 3.747 1.00 94.00 91 PHE A O 1
ATOM 729 N N . ARG A 1 92 ? 4.062 4.191 3.215 1.00 90.38 92 ARG A N 1
ATOM 730 C CA . ARG A 1 92 ? 4.713 3.819 4.476 1.00 90.38 92 ARG A CA 1
ATOM 731 C C . ARG A 1 92 ? 6.138 4.372 4.474 1.00 90.38 92 ARG A C 1
ATOM 733 O O . ARG A 1 92 ? 6.983 3.985 3.666 1.00 90.38 92 ARG A O 1
ATOM 740 N N . LYS A 1 93 ? 6.411 5.295 5.398 1.00 76.50 93 LYS A N 1
ATOM 741 C CA . LYS A 1 93 ? 7.774 5.773 5.640 1.00 76.50 93 LYS A CA 1
ATOM 742 C C . LYS A 1 93 ? 8.601 4.628 6.209 1.00 76.50 93 LYS A C 1
ATOM 744 O O . LYS A 1 93 ? 8.181 3.997 7.176 1.00 76.50 93 LYS A O 1
ATOM 749 N N . SER A 1 94 ? 9.784 4.405 5.647 1.00 65.25 94 SER A N 1
ATOM 750 C CA . SER A 1 94 ? 10.795 3.604 6.333 1.00 65.25 94 SER A CA 1
ATOM 751 C C . SER A 1 94 ? 11.171 4.318 7.631 1.00 65.25 94 SER A C 1
ATOM 753 O O . SER A 1 94 ? 11.425 5.523 7.611 1.00 65.25 94 SER A O 1
ATOM 755 N N . GLU A 1 95 ? 11.247 3.592 8.749 1.00 57.44 95 GLU A N 1
ATOM 756 C CA . GLU A 1 95 ? 11.722 4.131 10.035 1.00 57.44 95 GLU A CA 1
ATOM 757 C C . GLU A 1 95 ? 13.122 4.764 9.926 1.00 57.44 95 GLU A C 1
ATOM 759 O O . GLU A 1 95 ? 13.507 5.592 10.751 1.00 57.44 95 GLU A O 1
ATOM 764 N N . GLN A 1 96 ? 13.880 4.396 8.889 1.00 55.34 96 GLN A N 1
ATOM 765 C CA . GLN A 1 96 ? 15.231 4.885 8.634 1.00 55.34 96 GLN A CA 1
ATOM 766 C C . GLN A 1 96 ? 15.272 6.198 7.832 1.00 55.34 96 GLN A C 1
ATOM 768 O O . GLN A 1 96 ? 16.290 6.891 7.871 1.00 55.34 96 GLN A O 1
ATOM 773 N N . ASP A 1 97 ? 14.190 6.583 7.143 1.00 58.22 97 ASP A N 1
ATOM 774 C CA . ASP A 1 97 ? 14.160 7.785 6.302 1.00 58.22 97 ASP A CA 1
ATOM 775 C C . ASP A 1 97 ? 13.504 8.955 7.055 1.00 58.22 97 ASP A C 1
ATOM 777 O O . ASP A 1 97 ? 12.321 9.274 6.922 1.00 58.22 97 ASP A O 1
ATOM 781 N N . SER A 1 98 ? 14.304 9.585 7.919 1.00 53.34 98 SER A N 1
ATOM 782 C CA . SER A 1 98 ? 13.924 10.804 8.654 1.00 53.34 98 SER A CA 1
ATOM 783 C C . SER A 1 98 ? 13.939 12.066 7.785 1.00 53.34 98 SER A C 1
ATOM 785 O O . SER A 1 98 ? 13.591 13.147 8.266 1.00 53.34 98 SER A O 1
ATOM 787 N N . SER A 1 99 ? 14.339 11.959 6.513 1.00 55.19 99 SER A N 1
ATOM 788 C CA . SER A 1 99 ? 14.367 13.105 5.617 1.00 55.19 99 SER A CA 1
ATOM 789 C C . SER A 1 99 ? 12.939 13.472 5.189 1.00 55.19 99 SER A C 1
ATOM 791 O O . SER A 1 99 ? 12.164 12.650 4.710 1.00 55.19 99 SER A O 1
ATOM 793 N N . GLU A 1 100 ? 12.549 14.737 5.366 1.00 52.59 100 GLU A N 1
ATOM 794 C CA . GLU A 1 100 ? 11.215 15.239 4.984 1.00 52.59 100 GLU A CA 1
ATOM 795 C C . GLU A 1 100 ? 10.976 15.245 3.457 1.00 52.59 100 GLU A C 1
ATOM 797 O O . GLU A 1 100 ? 9.896 15.614 2.988 1.00 52.59 100 GLU A O 1
ATOM 802 N N . ASN A 1 101 ? 11.959 14.817 2.661 1.00 51.31 101 ASN A N 1
ATOM 803 C CA . ASN A 1 101 ? 11.947 14.915 1.208 1.00 51.31 101 ASN A CA 1
ATOM 804 C C . ASN A 1 101 ? 11.195 13.763 0.533 1.00 51.31 101 ASN A C 1
ATOM 806 O O . ASN A 1 101 ? 11.778 13.020 -0.241 1.00 51.31 101 ASN A O 1
ATOM 810 N N . SER A 1 102 ? 9.873 13.696 0.721 1.00 55.50 102 SER A N 1
ATOM 811 C CA . SER A 1 102 ? 8.894 13.153 -0.248 1.00 55.50 102 SER A CA 1
ATOM 812 C C . SER A 1 102 ? 9.213 11.818 -0.960 1.00 55.50 102 SER A C 1
ATOM 814 O O . SER A 1 102 ? 8.728 11.601 -2.075 1.00 55.50 102 SER A O 1
ATOM 816 N N . SER A 1 103 ? 10.043 10.944 -0.393 1.00 72.56 103 SER A N 1
ATOM 817 C CA . SER A 1 103 ? 10.458 9.709 -1.050 1.00 72.56 103 SER A CA 1
ATOM 818 C C . SER A 1 103 ? 9.320 8.702 -0.922 1.00 72.56 103 SER A C 1
ATOM 820 O O . SER A 1 103 ? 8.966 8.257 0.166 1.00 72.56 103 SER A O 1
ATOM 822 N N . LEU A 1 104 ? 8.692 8.374 -2.053 1.00 88.50 104 LEU A N 1
ATOM 823 C CA . LEU A 1 104 ? 7.890 7.159 -2.129 1.00 88.50 104 LEU A CA 1
ATOM 824 C C . LEU A 1 104 ? 8.829 5.971 -1.915 1.00 88.50 104 LEU A C 1
ATOM 826 O O . LEU A 1 104 ? 9.955 5.981 -2.422 1.00 88.50 104 LEU A O 1
ATOM 830 N N . ASN A 1 105 ? 8.367 4.961 -1.182 1.00 90.81 105 ASN A N 1
ATOM 831 C CA . ASN A 1 105 ? 9.171 3.794 -0.836 1.00 90.81 105 ASN A CA 1
ATOM 832 C C . ASN A 1 105 ? 9.853 3.187 -2.085 1.00 90.81 105 ASN A C 1
ATOM 834 O O . ASN A 1 105 ? 9.188 2.834 -3.058 1.00 90.81 105 ASN A O 1
ATOM 838 N N . GLY A 1 106 ? 11.187 3.126 -2.091 1.00 89.62 106 GLY A N 1
ATOM 839 C CA . GLY A 1 106 ? 11.983 2.419 -3.101 1.00 89.62 106 GLY A CA 1
ATOM 840 C C . GLY A 1 106 ? 12.038 2.995 -4.524 1.00 89.62 106 GLY A C 1
ATOM 841 O O . GLY A 1 106 ? 12.659 2.373 -5.389 1.00 89.62 106 GLY A O 1
ATOM 842 N N . LEU A 1 107 ? 11.466 4.179 -4.792 1.00 92.56 107 LEU A N 1
ATOM 843 C CA . LEU A 1 107 ? 11.669 4.880 -6.066 1.00 92.56 107 LEU A CA 1
ATOM 844 C C . LEU A 1 107 ? 12.838 5.868 -5.968 1.00 92.56 107 LEU A C 1
ATOM 846 O O . LEU A 1 107 ? 12.723 6.929 -5.356 1.00 92.56 107 LEU A O 1
ATOM 850 N N . ALA A 1 108 ? 13.950 5.548 -6.627 1.00 93.06 108 ALA A N 1
ATOM 851 C CA . ALA A 1 108 ? 15.102 6.440 -6.708 1.00 93.06 108 ALA A CA 1
ATOM 852 C C . ALA A 1 108 ? 14.794 7.669 -7.583 1.00 93.06 108 ALA A C 1
ATOM 854 O O . ALA A 1 108 ? 14.464 7.535 -8.758 1.00 93.06 108 ALA A O 1
ATOM 855 N N . LEU A 1 109 ? 14.915 8.878 -7.028 1.00 92.88 109 LEU A N 1
ATOM 856 C CA . LEU A 1 109 ? 14.664 10.144 -7.744 1.00 92.88 109 LEU A CA 1
ATOM 857 C C . LEU A 1 109 ? 15.942 10.950 -8.006 1.00 92.88 109 LEU A C 1
ATOM 859 O O . LEU A 1 109 ? 15.934 11.910 -8.776 1.00 92.88 109 LEU A O 1
ATOM 863 N N . THR A 1 110 ? 17.040 10.563 -7.365 1.00 94.25 110 THR A N 1
ATOM 864 C CA . THR A 1 110 ? 18.367 11.161 -7.518 1.00 94.25 110 THR A CA 1
ATOM 865 C C . THR A 1 110 ? 19.385 10.083 -7.869 1.00 94.25 110 THR A C 1
ATOM 867 O O . THR A 1 110 ? 19.174 8.904 -7.579 1.00 94.25 110 THR A O 1
ATOM 870 N N . LEU A 1 111 ? 20.512 10.493 -8.455 1.00 95.00 111 LEU A N 1
ATOM 871 C CA . LEU A 1 111 ? 21.631 9.592 -8.729 1.00 95.00 111 LEU A CA 1
ATOM 872 C C . LEU A 1 111 ? 22.105 8.873 -7.456 1.00 95.00 111 LEU A C 1
ATOM 874 O O . LEU A 1 111 ? 22.272 7.662 -7.471 1.00 95.00 111 LEU A O 1
ATOM 878 N N . GLU A 1 112 ? 22.237 9.605 -6.349 1.00 93.88 112 GLU A N 1
ATOM 879 C CA . GLU A 1 112 ? 22.635 9.051 -5.050 1.00 93.88 112 GLU A CA 1
ATOM 880 C C . GLU A 1 112 ? 21.651 7.980 -4.558 1.00 93.88 112 GLU A C 1
ATOM 882 O O . GLU A 1 112 ? 22.064 6.872 -4.231 1.00 93.88 112 GLU A O 1
ATOM 887 N N . SER A 1 113 ? 20.341 8.262 -4.580 1.00 92.00 113 SER A N 1
ATOM 888 C CA . SER A 1 113 ? 19.330 7.269 -4.184 1.00 92.00 113 SER A CA 1
ATOM 889 C C . SER A 1 113 ? 19.330 6.043 -5.100 1.00 92.00 113 SER A C 1
ATOM 891 O O . SER A 1 113 ? 19.068 4.936 -4.646 1.00 92.00 113 SER A O 1
ATOM 893 N N . TRP A 1 114 ? 19.652 6.220 -6.386 1.00 94.50 114 TRP A N 1
ATOM 894 C CA . TRP A 1 114 ? 19.761 5.113 -7.331 1.00 94.50 114 TRP A CA 1
ATOM 895 C C . TRP A 1 114 ? 20.991 4.253 -7.038 1.00 94.50 114 TRP A C 1
ATOM 897 O O . TRP A 1 114 ? 20.884 3.030 -7.008 1.00 94.50 114 TRP A O 1
ATOM 907 N N . GLU A 1 115 ? 22.138 4.867 -6.744 1.00 92.69 115 GLU A N 1
ATOM 908 C CA . GLU A 1 115 ? 23.343 4.144 -6.327 1.00 92.69 115 GLU A CA 1
ATOM 909 C C . GLU A 1 115 ? 23.112 3.342 -5.040 1.00 92.69 115 GLU A C 1
ATOM 911 O O . GLU A 1 115 ? 23.537 2.191 -4.971 1.00 92.69 115 GLU A O 1
ATOM 916 N N . GLN A 1 116 ? 22.367 3.889 -4.074 1.00 91.25 116 GLN A N 1
ATOM 917 C CA . GLN A 1 116 ? 22.006 3.186 -2.835 1.00 91.25 116 GLN A CA 1
ATOM 918 C C . GLN A 1 116 ? 21.179 1.918 -3.089 1.00 91.25 116 GLN A C 1
ATOM 920 O O . GLN A 1 116 ? 21.339 0.926 -2.378 1.00 91.25 116 GLN A O 1
ATOM 925 N N . THR A 1 117 ? 20.347 1.882 -4.141 1.00 90.81 117 THR A N 1
ATOM 926 C CA . THR A 1 117 ? 19.616 0.647 -4.499 1.00 90.81 117 THR A CA 1
ATOM 927 C C . THR A 1 117 ? 20.544 -0.509 -4.885 1.00 90.81 117 THR A C 1
ATOM 929 O O . THR A 1 117 ? 20.110 -1.662 -4.899 1.00 90.81 117 THR A O 1
ATOM 932 N N . ARG A 1 118 ? 21.824 -0.229 -5.172 1.00 89.88 118 ARG A N 1
ATOM 933 C CA . ARG A 1 118 ? 22.830 -1.233 -5.536 1.00 89.88 118 ARG A CA 1
ATOM 934 C C . ARG A 1 118 ? 23.628 -1.774 -4.352 1.00 89.88 118 ARG A C 1
ATOM 936 O O . ARG A 1 118 ? 24.287 -2.807 -4.488 1.00 89.88 118 ARG A O 1
ATOM 943 N N . ASP A 1 119 ? 23.571 -1.118 -3.197 1.00 89.19 119 ASP A N 1
ATOM 944 C CA . ASP A 1 119 ? 24.378 -1.476 -2.029 1.00 89.19 119 ASP A CA 1
ATOM 945 C C . ASP A 1 119 ? 24.129 -2.902 -1.507 1.00 89.19 119 ASP A C 1
ATOM 947 O O . ASP A 1 119 ? 25.113 -3.586 -1.197 1.00 89.19 119 ASP A O 1
ATOM 951 N N . PRO A 1 120 ? 22.883 -3.427 -1.476 1.00 86.69 120 PRO A N 1
ATOM 952 C CA . PRO A 1 120 ? 22.649 -4.821 -1.104 1.00 86.69 120 PRO A CA 1
ATOM 953 C C . PRO A 1 120 ? 23.417 -5.809 -1.994 1.00 86.69 120 PRO A C 1
ATOM 955 O O . PRO A 1 120 ? 24.018 -6.758 -1.491 1.00 86.69 120 PRO A O 1
ATOM 958 N N . TYR A 1 121 ? 23.474 -5.558 -3.306 1.00 85.50 121 TYR A N 1
ATOM 959 C CA . TYR A 1 121 ? 24.170 -6.428 -4.261 1.00 85.50 121 TYR A CA 1
ATOM 960 C C . TYR A 1 121 ? 25.692 -6.347 -4.104 1.00 85.50 121 TYR A C 1
ATOM 962 O O . TYR A 1 121 ? 26.372 -7.375 -4.091 1.00 85.50 121 TYR A O 1
ATOM 970 N N . ARG A 1 122 ? 26.233 -5.140 -3.892 1.00 86.00 122 ARG A N 1
ATOM 971 C CA . ARG A 1 122 ? 27.666 -4.933 -3.618 1.00 86.00 122 ARG A CA 1
ATOM 972 C C . ARG A 1 122 ? 28.107 -5.624 -2.329 1.00 86.00 122 ARG A C 1
ATOM 974 O O . ARG A 1 122 ? 29.161 -6.258 -2.296 1.00 86.00 122 ARG A O 1
ATOM 981 N N . SER A 1 123 ? 27.286 -5.544 -1.281 1.00 85.94 123 SER A N 1
ATOM 982 C CA . SER A 1 123 ? 27.547 -6.215 -0.003 1.00 85.94 123 SER A CA 1
ATOM 983 C C . SER A 1 123 ? 27.594 -7.738 -0.162 1.00 85.94 123 SER A C 1
ATOM 985 O O . SER A 1 123 ? 28.513 -8.383 0.345 1.00 85.94 123 SER A O 1
ATOM 987 N N . LEU A 1 124 ? 26.665 -8.318 -0.930 1.00 83.81 124 LEU A N 1
ATOM 988 C CA . LEU A 1 124 ? 26.639 -9.759 -1.207 1.00 83.81 124 LEU A CA 1
ATOM 989 C C . LEU A 1 124 ? 27.850 -10.227 -2.027 1.00 83.81 124 LEU A C 1
ATOM 991 O O . LEU A 1 124 ? 28.423 -11.274 -1.718 1.00 83.81 124 LEU A O 1
ATOM 995 N N . LEU A 1 125 ? 28.290 -9.446 -3.019 1.00 82.25 125 LEU A N 1
ATOM 996 C CA . LEU A 1 125 ? 29.514 -9.734 -3.776 1.00 82.25 125 LEU A CA 1
ATOM 997 C C . LEU A 1 125 ? 30.750 -9.784 -2.865 1.00 82.25 125 LEU A C 1
ATOM 999 O O . LEU A 1 125 ? 31.569 -10.695 -2.978 1.00 82.25 125 LEU A O 1
ATOM 1003 N N . MET A 1 126 ? 30.863 -8.851 -1.913 1.00 82.19 126 MET A N 1
ATOM 1004 C CA . MET A 1 126 ? 31.975 -8.828 -0.955 1.00 82.19 126 MET A CA 1
ATOM 1005 C C . MET A 1 126 ? 31.968 -10.009 0.026 1.00 82.19 126 MET A C 1
ATOM 1007 O O . MET A 1 126 ? 33.027 -10.395 0.520 1.00 82.19 126 MET A O 1
ATOM 1011 N N . GLN A 1 127 ? 30.803 -10.598 0.300 1.00 84.94 127 GLN A N 1
ATOM 1012 C CA . GLN A 1 127 ? 30.651 -11.731 1.220 1.00 84.94 127 GLN A CA 1
ATOM 1013 C C . GLN A 1 127 ? 30.923 -13.098 0.567 1.00 84.94 127 GLN A C 1
ATOM 1015 O O . GLN A 1 127 ? 30.846 -14.120 1.248 1.00 84.94 127 GLN A O 1
ATOM 1020 N N . GLY A 1 128 ? 31.285 -13.135 -0.721 1.00 79.00 128 GLY A N 1
ATOM 1021 C CA . GLY A 1 128 ? 31.578 -14.379 -1.434 1.00 79.00 128 GLY A CA 1
ATOM 1022 C C . GLY A 1 128 ? 30.317 -15.156 -1.807 1.00 79.00 128 GLY A C 1
ATOM 1023 O O . GLY A 1 128 ? 30.223 -16.351 -1.526 1.00 79.00 128 GLY A O 1
ATOM 1024 N N . ALA A 1 129 ? 29.344 -14.471 -2.417 1.00 73.88 129 ALA A N 1
ATOM 1025 C CA . ALA A 1 129 ? 28.152 -15.099 -2.976 1.00 73.88 129 ALA A CA 1
ATOM 1026 C C . ALA A 1 129 ? 28.500 -16.259 -3.935 1.00 73.88 129 ALA A C 1
ATOM 1028 O O . ALA A 1 129 ? 29.572 -16.295 -4.542 1.00 73.88 129 ALA A O 1
ATOM 1029 N N . ASP A 1 130 ? 27.564 -17.201 -4.097 1.00 79.69 130 ASP A N 1
ATOM 1030 C CA . ASP A 1 130 ? 27.667 -18.286 -5.083 1.00 79.69 130 ASP A CA 1
ATOM 1031 C C . ASP A 1 130 ? 28.030 -17.727 -6.476 1.00 79.69 130 ASP A C 1
ATOM 1033 O O . ASP A 1 130 ? 27.642 -16.613 -6.839 1.00 79.69 130 ASP A O 1
ATOM 1037 N N . GLN A 1 131 ? 28.768 -18.496 -7.274 1.00 76.62 131 GLN A N 1
ATOM 1038 C CA . GLN A 1 131 ? 29.271 -18.104 -8.588 1.00 76.62 131 GLN A CA 1
ATOM 1039 C C . GLN A 1 131 ? 28.150 -17.592 -9.508 1.00 76.62 131 GLN A C 1
ATOM 1041 O O . GLN A 1 131 ? 28.326 -16.582 -10.183 1.00 76.62 131 GLN A O 1
ATOM 1046 N N . ARG A 1 132 ? 26.967 -18.223 -9.473 1.00 74.12 132 ARG A N 1
ATOM 1047 C CA . ARG A 1 132 ? 25.798 -17.788 -10.265 1.00 74.12 132 ARG A CA 1
ATOM 1048 C C . ARG A 1 132 ? 25.223 -16.445 -9.818 1.00 74.12 132 ARG A C 1
ATOM 1050 O O . ARG A 1 132 ? 24.804 -15.647 -10.649 1.00 74.12 132 ARG A O 1
ATOM 1057 N N . LEU A 1 133 ? 25.183 -16.199 -8.510 1.00 76.62 133 LEU A N 1
ATOM 1058 C CA . LEU A 1 133 ? 24.740 -14.915 -7.966 1.00 76.62 133 LEU A CA 1
ATOM 1059 C C . LEU A 1 133 ? 25.768 -13.824 -8.269 1.00 76.62 133 LEU A C 1
ATOM 1061 O O . LEU A 1 133 ? 25.392 -12.700 -8.582 1.00 76.62 133 LEU A O 1
ATOM 1065 N N . SER A 1 134 ? 27.052 -14.178 -8.251 1.00 76.75 134 SER A N 1
ATOM 1066 C CA . SER A 1 134 ? 28.143 -13.261 -8.569 1.00 76.75 134 SER A CA 1
ATOM 1067 C C . SER A 1 134 ? 28.092 -12.758 -10.013 1.00 76.75 134 SER A C 1
ATOM 1069 O O . SER A 1 134 ? 28.305 -11.572 -10.234 1.00 76.75 134 SER A O 1
ATOM 1071 N N . GLU A 1 135 ? 27.762 -13.619 -10.983 1.00 78.88 135 GLU A N 1
ATOM 1072 C CA . GLU A 1 135 ? 27.575 -13.211 -12.387 1.00 78.88 135 GLU A CA 1
ATOM 1073 C C . GLU A 1 135 ? 26.426 -12.201 -12.524 1.00 78.88 135 GLU A C 1
ATOM 1075 O O . GLU A 1 135 ? 26.631 -11.097 -13.026 1.00 78.88 135 GLU A O 1
ATOM 1080 N N . LYS A 1 136 ? 25.248 -12.523 -11.973 1.00 79.19 136 LYS A N 1
ATOM 1081 C CA . LYS A 1 136 ? 24.072 -11.640 -12.021 1.00 79.19 136 LYS A CA 1
ATOM 1082 C C . LYS A 1 136 ? 24.298 -10.305 -11.297 1.00 79.19 136 LYS A C 1
ATOM 1084 O O . LYS A 1 136 ? 23.846 -9.262 -11.758 1.00 79.19 136 LYS A O 1
ATOM 1089 N N . PHE A 1 137 ? 24.980 -10.311 -10.153 1.00 81.88 137 PHE A N 1
ATOM 1090 C CA . PHE A 1 137 ? 25.291 -9.077 -9.425 1.00 81.88 137 PHE A CA 1
ATOM 1091 C C . PHE A 1 137 ? 26.406 -8.262 -10.091 1.00 81.88 137 PHE A C 1
ATOM 1093 O O . PHE A 1 137 ? 26.416 -7.042 -9.944 1.00 81.88 137 PHE A O 1
ATOM 1100 N N . GLY A 1 138 ? 27.307 -8.903 -10.843 1.00 80.12 138 GLY A N 1
ATOM 1101 C CA . GLY A 1 138 ? 28.294 -8.217 -11.677 1.00 80.12 138 GLY A CA 1
ATOM 1102 C C . GLY A 1 138 ? 27.634 -7.376 -12.769 1.00 80.12 138 GLY A C 1
ATOM 1103 O O . GLY A 1 138 ? 27.946 -6.197 -12.892 1.00 80.12 138 GLY A O 1
ATOM 1104 N N . GLU A 1 139 ? 26.640 -7.931 -13.470 1.00 85.88 139 GLU A N 1
ATOM 1105 C CA . GLU A 1 139 ? 25.871 -7.196 -14.490 1.00 85.88 139 GLU A CA 1
ATOM 1106 C C . GLU A 1 139 ? 25.196 -5.941 -13.916 1.00 85.88 139 GLU A C 1
ATOM 1108 O O . GLU A 1 139 ? 25.187 -4.888 -14.548 1.00 85.88 139 GLU A O 1
ATOM 1113 N N . ILE A 1 140 ? 24.682 -6.033 -12.685 1.00 85.81 140 ILE A N 1
ATOM 1114 C CA . ILE A 1 140 ? 24.104 -4.896 -11.959 1.00 85.81 140 ILE A CA 1
ATOM 1115 C C . ILE A 1 140 ? 25.161 -3.834 -11.641 1.00 85.81 140 ILE A C 1
ATOM 1117 O O . ILE A 1 140 ? 24.880 -2.635 -11.726 1.00 85.81 140 ILE A O 1
ATOM 1121 N N . ASP A 1 141 ? 26.363 -4.251 -11.236 1.00 85.31 141 ASP A N 1
ATOM 1122 C CA . ASP A 1 141 ? 27.422 -3.305 -10.893 1.00 85.31 141 ASP A CA 1
ATOM 1123 C C . ASP A 1 141 ? 27.972 -2.581 -12.140 1.00 85.31 141 ASP A C 1
ATOM 1125 O O . ASP A 1 141 ? 28.358 -1.410 -12.071 1.00 85.31 141 ASP A O 1
ATOM 1129 N N . ASP A 1 142 ? 27.887 -3.229 -13.299 1.00 89.44 142 ASP A N 1
ATOM 1130 C CA . ASP A 1 142 ? 28.293 -2.680 -14.592 1.00 89.44 142 ASP A CA 1
ATOM 1131 C C . ASP A 1 142 ? 27.234 -1.768 -15.244 1.00 89.44 142 ASP A C 1
ATOM 1133 O O . ASP A 1 142 ? 27.528 -1.103 -16.243 1.00 89.44 142 ASP A O 1
ATOM 1137 N N . LEU A 1 143 ? 26.013 -1.678 -14.692 1.00 92.12 143 LEU A N 1
ATOM 1138 C CA . LEU A 1 143 ? 24.979 -0.782 -15.218 1.00 92.12 143 LEU A CA 1
ATOM 1139 C C . LEU A 1 143 ? 25.440 0.678 -15.175 1.00 92.12 143 LEU A C 1
ATOM 1141 O O . LEU A 1 143 ? 25.749 1.231 -14.110 1.00 92.12 143 LEU A O 1
ATOM 1145 N N . GLU A 1 144 ? 25.400 1.326 -16.342 1.00 95.25 144 GLU A N 1
ATOM 1146 C CA . GLU A 1 144 ? 25.643 2.758 -16.450 1.00 95.25 144 GLU A CA 1
ATOM 1147 C C . GLU A 1 144 ? 24.617 3.533 -15.611 1.00 95.25 144 GLU A C 1
ATOM 1149 O O . GLU A 1 144 ? 23.409 3.270 -15.713 1.00 95.25 144 GLU A O 1
ATOM 1154 N N . PRO A 1 145 ? 25.060 4.530 -14.824 1.00 95.56 145 PRO A N 1
ATOM 1155 C CA . PRO A 1 145 ? 24.138 5.328 -14.040 1.00 95.56 145 PRO A CA 1
ATOM 1156 C C . PRO A 1 145 ? 23.088 6.036 -14.911 1.00 95.56 145 PRO A C 1
ATOM 1158 O O . PRO A 1 145 ? 23.328 6.320 -16.093 1.00 95.56 145 PRO A O 1
ATOM 1161 N N . PRO A 1 146 ? 21.899 6.338 -14.364 1.00 96.56 146 PRO A N 1
ATOM 1162 C CA . PRO A 1 146 ? 20.889 7.081 -15.095 1.00 96.56 146 PRO A CA 1
ATOM 1163 C C . PRO A 1 146 ? 21.405 8.487 -15.422 1.00 96.56 146 PRO A C 1
ATOM 1165 O O . PRO A 1 146 ? 21.873 9.232 -14.560 1.00 96.56 146 PRO A O 1
ATOM 1168 N N . SER A 1 147 ? 21.288 8.865 -16.689 1.00 97.44 147 SER A N 1
ATOM 1169 C CA . SER A 1 147 ? 21.487 10.232 -17.155 1.00 97.44 147 SER A CA 1
ATOM 1170 C C . SER A 1 147 ? 20.444 11.176 -16.551 1.00 97.44 147 SER A C 1
ATOM 1172 O O . SER A 1 147 ? 19.376 10.763 -16.096 1.00 97.44 147 SER A O 1
ATOM 1174 N N . GLU A 1 148 ? 20.694 12.485 -16.618 1.00 97.06 148 GLU A N 1
ATOM 1175 C CA . GLU A 1 148 ? 19.731 13.488 -16.145 1.00 97.06 148 GLU A CA 1
ATOM 1176 C C . GLU A 1 148 ? 18.355 13.350 -16.831 1.00 97.06 148 GLU A C 1
ATOM 1178 O O . GLU A 1 148 ? 17.312 13.516 -16.200 1.00 97.06 148 GLU A O 1
ATOM 1183 N N . GLY A 1 149 ? 18.336 13.000 -18.123 1.00 97.75 149 GLY A N 1
ATOM 1184 C CA . GLY A 1 149 ? 17.096 12.758 -18.863 1.00 97.75 149 GLY A CA 1
ATOM 1185 C C . GLY A 1 149 ? 16.315 11.543 -18.353 1.00 97.75 149 GLY A C 1
ATOM 1186 O O . GLY A 1 149 ? 15.087 11.583 -18.306 1.00 97.75 149 GLY A O 1
ATOM 1187 N N . GLU A 1 150 ? 17.009 10.487 -17.931 1.00 97.44 150 GLU A N 1
ATOM 1188 C CA . GLU A 1 150 ? 16.401 9.286 -17.346 1.00 97.44 150 GLU A CA 1
ATOM 1189 C C . GLU A 1 150 ? 15.888 9.545 -15.924 1.00 97.44 150 GLU A C 1
ATOM 1191 O O . GLU A 1 150 ? 14.777 9.136 -15.599 1.00 97.44 150 GLU A O 1
ATOM 1196 N N . LEU A 1 151 ? 16.607 10.327 -15.112 1.00 96.62 151 LEU A N 1
ATOM 1197 C CA . LEU A 1 151 ? 16.114 10.763 -13.798 1.00 96.62 151 LEU A CA 1
ATOM 1198 C C . LEU A 1 151 ? 14.828 11.599 -13.911 1.00 96.62 151 LEU A C 1
ATOM 1200 O O . LEU A 1 151 ? 13.910 11.452 -13.105 1.00 96.62 151 LEU A O 1
ATOM 1204 N N . ARG A 1 152 ? 14.691 12.426 -14.959 1.00 96.75 152 ARG A N 1
ATOM 1205 C CA . ARG A 1 152 ? 13.414 13.109 -15.247 1.00 96.75 152 ARG A CA 1
ATOM 1206 C C . ARG A 1 152 ? 12.294 12.125 -15.591 1.00 96.75 152 ARG A C 1
ATOM 1208 O O . ARG A 1 152 ? 11.145 12.387 -15.242 1.00 96.75 152 ARG A O 1
ATOM 1215 N N . LYS A 1 153 ? 12.599 10.993 -16.238 1.00 97.75 153 LYS A N 1
ATOM 1216 C CA . LYS A 1 153 ? 11.612 9.924 -16.454 1.00 97.75 153 LYS A CA 1
ATOM 1217 C C . LYS A 1 153 ? 11.227 9.246 -15.135 1.00 97.75 153 LYS A C 1
ATOM 1219 O O . LYS A 1 153 ? 10.044 8.997 -14.949 1.00 97.75 153 LYS A O 1
ATOM 1224 N N . PHE A 1 154 ? 12.155 9.022 -14.199 1.00 96.06 154 PHE A N 1
ATOM 1225 C CA . PHE A 1 154 ? 11.821 8.514 -12.855 1.00 96.06 154 PHE A CA 1
ATOM 1226 C C . PHE A 1 154 ? 10.866 9.455 -12.111 1.00 96.06 154 PHE A C 1
ATOM 1228 O O . PHE A 1 154 ? 9.848 9.012 -11.578 1.00 96.06 154 PHE A O 1
ATOM 1235 N N . ALA A 1 155 ? 11.120 10.765 -12.165 1.00 95.88 155 ALA A N 1
ATOM 1236 C CA . ALA A 1 155 ? 10.190 11.760 -11.633 1.00 95.88 155 ALA A CA 1
ATOM 1237 C C . ALA A 1 155 ? 8.818 11.713 -12.335 1.00 95.88 155 ALA A C 1
ATOM 1239 O O . ALA A 1 155 ? 7.787 11.771 -11.672 1.00 95.88 155 ALA A O 1
ATOM 1240 N N . ALA A 1 156 ? 8.781 11.528 -13.658 1.00 97.06 156 ALA A N 1
ATOM 1241 C CA . ALA A 1 156 ? 7.524 11.379 -14.392 1.00 97.06 156 ALA A CA 1
ATOM 1242 C C . ALA A 1 156 ? 6.763 10.083 -14.042 1.00 97.06 156 ALA A C 1
ATOM 1244 O O . ALA A 1 156 ? 5.534 10.080 -14.053 1.00 97.06 156 ALA A O 1
ATOM 1245 N N . ILE A 1 157 ? 7.466 8.989 -13.720 1.00 97.62 157 ILE A N 1
ATOM 1246 C CA . ILE A 1 157 ? 6.866 7.743 -13.213 1.00 97.62 157 ILE A CA 1
ATOM 1247 C C . ILE A 1 157 ? 6.220 8.000 -11.846 1.00 97.62 157 ILE A C 1
ATOM 1249 O O . ILE A 1 157 ? 5.058 7.644 -11.658 1.00 97.62 157 ILE A O 1
ATOM 1253 N N . ARG A 1 158 ? 6.926 8.679 -10.930 1.00 96.19 158 ARG A N 1
ATOM 1254 C CA . ARG A 1 158 ? 6.383 9.105 -9.627 1.00 96.19 158 ARG A CA 1
ATOM 1255 C C . ARG A 1 158 ? 5.106 9.922 -9.797 1.00 96.19 158 ARG A C 1
ATOM 1257 O O . ARG A 1 158 ? 4.084 9.604 -9.199 1.00 96.19 158 ARG A O 1
ATOM 1264 N N . ASP A 1 159 ? 5.168 10.974 -10.609 1.00 96.44 159 ASP A N 1
ATOM 1265 C CA . ASP A 1 159 ? 4.038 11.882 -10.821 1.00 96.44 159 ASP A CA 1
ATOM 1266 C C . ASP A 1 159 ? 2.863 11.146 -11.480 1.00 96.44 159 ASP A C 1
ATOM 1268 O O . ASP A 1 159 ? 1.709 11.363 -11.114 1.00 96.44 159 ASP A O 1
ATOM 1272 N N . GLY A 1 160 ? 3.166 10.216 -12.392 1.00 97.56 160 GLY A N 1
ATOM 1273 C CA . GLY A 1 160 ? 2.196 9.295 -12.971 1.00 97.56 160 GLY A CA 1
ATOM 1274 C C . GLY A 1 160 ? 1.501 8.441 -11.913 1.00 97.56 160 GLY A C 1
ATOM 1275 O O . GLY A 1 160 ? 0.280 8.400 -11.899 1.00 97.56 160 GLY A O 1
ATOM 1276 N N . PHE A 1 161 ? 2.243 7.817 -10.995 1.00 97.38 161 PHE A N 1
ATOM 1277 C CA . PHE A 1 161 ? 1.658 7.048 -9.892 1.00 97.38 161 PHE A CA 1
ATOM 1278 C C . PHE A 1 161 ? 0.732 7.899 -9.013 1.00 97.38 161 PHE A C 1
ATOM 1280 O O . PHE A 1 161 ? -0.390 7.486 -8.732 1.00 97.38 161 PHE A O 1
ATOM 1287 N N . ILE A 1 162 ? 1.155 9.109 -8.633 1.00 97.00 162 ILE A N 1
ATOM 1288 C CA . ILE A 1 162 ? 0.310 10.017 -7.843 1.00 97.00 162 ILE A CA 1
ATOM 1289 C C . ILE A 1 162 ? -0.983 10.364 -8.594 1.00 97.00 162 ILE A C 1
ATOM 1291 O O . ILE A 1 162 ? -2.048 10.436 -7.982 1.00 97.00 162 ILE A O 1
ATOM 1295 N N . ALA A 1 163 ? -0.910 10.546 -9.915 1.00 97.75 163 ALA A N 1
ATOM 1296 C CA . ALA A 1 163 ? -2.083 10.802 -10.745 1.00 97.75 163 ALA A CA 1
ATOM 1297 C C . ALA A 1 163 ? -3.030 9.590 -10.859 1.00 97.75 163 ALA A C 1
ATOM 1299 O O . ALA A 1 163 ? -4.220 9.796 -11.077 1.00 97.75 163 ALA A O 1
ATOM 1300 N N . LEU A 1 164 ? -2.536 8.359 -10.673 1.00 98.25 164 LEU A N 1
ATOM 1301 C CA . LEU A 1 164 ? -3.343 7.131 -10.719 1.00 98.25 164 LEU A CA 1
ATOM 1302 C C . LEU A 1 164 ? -4.134 6.858 -9.430 1.00 98.25 164 LEU A C 1
ATOM 1304 O O . LEU A 1 164 ? -5.029 6.016 -9.452 1.00 98.25 164 LEU A O 1
ATOM 1308 N N . LEU A 1 165 ? -3.844 7.532 -8.309 1.00 98.31 165 LEU A N 1
ATOM 1309 C CA . LEU A 1 165 ? -4.486 7.227 -7.019 1.00 98.31 165 LEU A CA 1
ATOM 1310 C C . LEU A 1 165 ? -6.028 7.220 -7.069 1.00 98.31 165 LEU A C 1
ATOM 1312 O O . LEU A 1 165 ? -6.610 6.267 -6.549 1.00 98.31 165 LEU A O 1
ATOM 1316 N N . PRO A 1 166 ? -6.718 8.185 -7.717 1.00 98.44 166 PRO A N 1
ATOM 1317 C CA . PRO A 1 166 ? -8.179 8.151 -7.811 1.00 98.44 166 PRO A CA 1
ATOM 1318 C C . PRO A 1 166 ? -8.708 6.946 -8.602 1.00 98.44 166 PRO A C 1
ATOM 1320 O O . PRO A 1 166 ? -9.768 6.403 -8.285 1.00 98.44 166 PRO A O 1
ATOM 1323 N N . GLU A 1 167 ? -7.977 6.518 -9.631 1.00 98.62 167 GLU A N 1
ATOM 1324 C CA . GLU A 1 167 ? -8.346 5.381 -10.477 1.00 98.62 167 GLU A CA 1
ATOM 1325 C C . GLU A 1 167 ? -8.130 4.058 -9.736 1.00 98.62 167 GLU A C 1
ATOM 1327 O O . GLU A 1 167 ? -8.992 3.184 -9.798 1.00 98.62 167 GLU A O 1
ATOM 1332 N N . ILE A 1 168 ? -7.044 3.943 -8.961 1.00 98.75 168 ILE A N 1
ATOM 1333 C CA . ILE A 1 168 ? -6.805 2.809 -8.058 1.00 98.75 168 ILE A CA 1
ATOM 1334 C C . ILE A 1 168 ? -7.911 2.738 -6.998 1.00 98.75 168 ILE A C 1
ATOM 1336 O O . ILE A 1 168 ? -8.504 1.681 -6.812 1.00 98.75 168 ILE A O 1
ATOM 1340 N N . GLY A 1 169 ? -8.260 3.859 -6.359 1.00 98.56 169 GLY A N 1
ATOM 1341 C CA . GLY A 1 169 ? -9.337 3.892 -5.364 1.00 98.56 169 GLY A CA 1
ATOM 1342 C C . GLY A 1 169 ? -10.694 3.496 -5.957 1.00 98.56 169 GLY A C 1
ATOM 1343 O O . GLY A 1 169 ? -11.452 2.746 -5.345 1.00 98.56 169 GLY A O 1
ATOM 1344 N N . SER A 1 170 ? -10.977 3.938 -7.186 1.00 98.56 170 SER A N 1
ATOM 1345 C CA . SER A 1 170 ? -12.186 3.544 -7.925 1.00 98.56 170 SER A CA 1
ATOM 1346 C C . SER A 1 170 ? -12.186 2.057 -8.293 1.00 98.56 170 SER A C 1
ATOM 1348 O O . SER A 1 170 ? -13.234 1.415 -8.242 1.0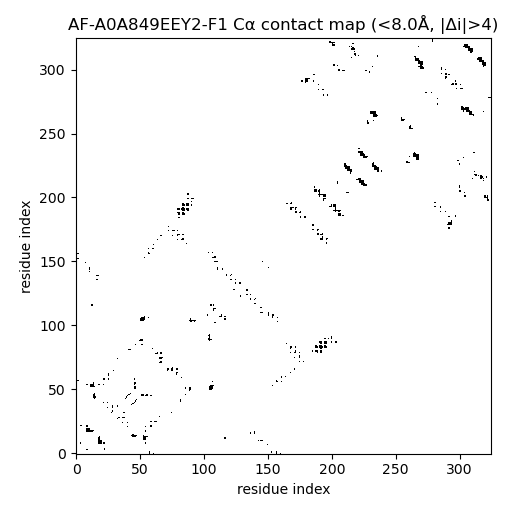0 98.56 170 SER A O 1
ATOM 1350 N N . LEU A 1 171 ? -11.025 1.494 -8.645 1.00 98.75 171 LEU A N 1
ATOM 1351 C CA . LEU A 1 171 ? -10.871 0.064 -8.907 1.00 98.75 171 LEU A CA 1
ATOM 1352 C C . LEU A 1 171 ? -11.139 -0.762 -7.643 1.00 98.75 171 LEU A C 1
ATOM 1354 O O . LEU A 1 171 ? -11.878 -1.744 -7.714 1.00 98.75 171 LEU A O 1
ATOM 1358 N N . CYS A 1 172 ? -10.580 -0.354 -6.500 1.00 98.75 172 CYS A N 1
ATOM 1359 C CA . CYS A 1 172 ? -10.806 -1.020 -5.220 1.00 98.75 172 CYS A CA 1
ATOM 1360 C C . CYS A 1 172 ? -12.287 -0.997 -4.827 1.00 98.75 172 CYS A C 1
ATOM 1362 O O . CYS A 1 172 ? -12.826 -2.036 -4.466 1.00 98.75 172 CYS A O 1
ATOM 1364 N N . GLU A 1 173 ? -12.971 0.145 -4.962 1.00 98.69 173 GLU A N 1
ATOM 1365 C CA . GLU A 1 173 ? -14.409 0.246 -4.666 1.00 98.69 173 GLU A CA 1
ATOM 1366 C C . GLU A 1 173 ? -15.262 -0.604 -5.609 1.00 98.69 173 GLU A C 1
ATOM 1368 O O . GLU A 1 173 ? -16.155 -1.325 -5.168 1.00 98.69 173 GLU A O 1
ATOM 1373 N N . ARG A 1 174 ? -14.972 -0.574 -6.913 1.00 98.31 174 ARG A N 1
ATOM 1374 C CA . ARG A 1 174 ? -15.667 -1.439 -7.870 1.00 98.31 174 ARG A CA 1
ATOM 1375 C C . ARG A 1 174 ? -15.529 -2.907 -7.472 1.00 98.31 174 ARG A C 1
ATOM 1377 O O . ARG A 1 174 ? -16.522 -3.622 -7.406 1.00 98.31 174 ARG A O 1
ATOM 1384 N N . THR A 1 175 ? -14.300 -3.332 -7.206 1.00 98.44 175 THR A N 1
ATOM 1385 C CA . THR A 1 175 ? -13.988 -4.712 -6.822 1.00 98.44 175 THR A CA 1
ATOM 1386 C C . THR A 1 175 ? -14.649 -5.071 -5.491 1.00 98.44 175 THR A C 1
ATOM 1388 O O . THR A 1 175 ? -15.120 -6.189 -5.325 1.00 98.44 175 THR A O 1
ATOM 1391 N N . PHE A 1 176 ? -14.764 -4.112 -4.567 1.00 98.44 176 PHE A N 1
ATOM 1392 C CA . PHE A 1 176 ? -15.423 -4.310 -3.278 1.00 98.44 176 PHE A CA 1
ATOM 1393 C C . PHE A 1 176 ? -16.888 -4.694 -3.473 1.00 98.44 176 PHE A C 1
ATOM 1395 O O . PHE A 1 176 ? -17.360 -5.637 -2.850 1.00 98.44 176 PHE A O 1
ATOM 1402 N N . HIS A 1 177 ? -17.595 -4.018 -4.379 1.00 97.69 177 HIS A N 1
ATOM 1403 C CA . HIS A 1 177 ? -18.975 -4.374 -4.711 1.00 97.69 177 HIS A CA 1
ATOM 1404 C C . HIS A 1 177 ? -19.100 -5.704 -5.467 1.00 97.69 177 HIS A C 1
ATOM 1406 O O . HIS A 1 177 ? -20.130 -6.361 -5.360 1.00 97.69 177 HIS A O 1
ATOM 1412 N N . GLU A 1 178 ? -18.086 -6.094 -6.244 1.00 97.50 178 GLU A N 1
ATOM 1413 C CA . GLU A 1 178 ? -18.061 -7.380 -6.959 1.00 97.50 178 GLU A CA 1
ATOM 1414 C C . GLU A 1 178 ? -17.825 -8.575 -6.011 1.00 97.50 178 GLU A C 1
ATOM 1416 O O . GLU A 1 178 ? -18.198 -9.691 -6.363 1.00 97.50 178 GLU A O 1
ATOM 1421 N N . HIS A 1 179 ? -17.249 -8.337 -4.825 1.00 97.06 179 HIS A N 1
ATOM 1422 C CA . HIS A 1 179 ? -16.803 -9.364 -3.872 1.00 97.06 179 HIS A CA 1
ATOM 1423 C C . HIS A 1 179 ? -17.217 -9.068 -2.418 1.00 97.06 179 HIS A C 1
ATOM 1425 O O . HIS A 1 179 ? -16.502 -9.422 -1.483 1.00 97.06 179 HIS A O 1
ATOM 1431 N N . SER A 1 180 ? -18.343 -8.381 -2.197 1.00 96.25 180 SER A N 1
ATOM 1432 C CA . SER A 1 180 ? -18.778 -7.938 -0.858 1.00 96.25 180 SER A CA 1
ATOM 1433 C C . SER A 1 180 ? -19.193 -9.072 0.088 1.00 96.25 180 SER A C 1
ATOM 1435 O O . SER A 1 180 ? -19.419 -8.823 1.274 1.00 96.25 180 SER A O 1
ATOM 1437 N N . ASP A 1 181 ? -19.353 -10.277 -0.454 1.00 95.62 181 ASP A N 1
ATOM 1438 C CA . ASP A 1 181 ? -19.701 -11.525 0.224 1.00 95.62 181 ASP A CA 1
ATOM 1439 C C . ASP A 1 181 ? -18.476 -12.364 0.621 1.00 95.62 181 ASP A C 1
ATOM 1441 O O . ASP A 1 181 ? -18.608 -13.310 1.399 1.00 95.62 181 ASP A O 1
ATOM 1445 N N . ASP A 1 182 ? -17.286 -12.026 0.118 1.00 96.75 182 ASP A N 1
ATOM 1446 C CA . ASP A 1 182 ? -16.049 -12.706 0.492 1.00 96.75 182 ASP A CA 1
ATOM 1447 C C . ASP A 1 182 ? -15.625 -12.339 1.926 1.00 96.75 182 ASP A C 1
ATOM 1449 O O . ASP A 1 182 ? -15.760 -11.199 2.378 1.00 96.75 182 ASP A O 1
ATOM 1453 N N . GLU A 1 183 ? -15.102 -13.328 2.651 1.00 94.88 183 GLU A N 1
ATOM 1454 C CA . GLU A 1 183 ? -14.731 -13.209 4.063 1.00 94.88 183 GLU A CA 1
ATOM 1455 C C . GLU A 1 183 ? -13.609 -12.180 4.290 1.00 94.88 183 GLU A C 1
ATOM 1457 O O . GLU A 1 183 ? -13.657 -11.418 5.257 1.00 94.88 183 GLU A O 1
ATOM 1462 N N . TYR A 1 184 ? -12.628 -12.106 3.382 1.00 95.38 184 TYR A N 1
ATOM 1463 C CA . TYR A 1 184 ? -11.389 -11.350 3.595 1.00 95.38 184 TYR A CA 1
ATOM 1464 C C . TYR A 1 184 ? -11.163 -10.234 2.571 1.00 95.38 184 TYR A C 1
ATOM 1466 O O . TYR A 1 184 ? -10.626 -9.178 2.918 1.00 95.38 184 TYR A O 1
ATOM 1474 N N . ILE A 1 185 ? -11.552 -10.440 1.310 1.00 97.62 185 ILE A N 1
ATOM 1475 C CA . ILE A 1 185 ? -11.243 -9.523 0.201 1.00 97.62 185 ILE A CA 1
ATOM 1476 C C . ILE A 1 185 ? -11.748 -8.087 0.445 1.00 97.62 185 ILE A C 1
ATOM 1478 O O . ILE A 1 185 ? -10.951 -7.153 0.294 1.00 97.62 185 ILE A O 1
ATOM 1482 N N . PRO A 1 186 ? -12.999 -7.852 0.891 1.00 98.12 186 PRO A N 1
ATOM 1483 C CA . PRO A 1 186 ? -13.496 -6.509 1.186 1.00 98.12 186 PRO A CA 1
ATOM 1484 C C . PRO A 1 186 ? -12.612 -5.704 2.144 1.00 98.12 186 PRO A C 1
ATOM 1486 O O . PRO A 1 186 ? -12.446 -4.497 1.956 1.00 98.12 186 PRO A O 1
ATOM 1489 N N . ARG A 1 187 ? -11.997 -6.355 3.141 1.00 98.06 187 ARG A N 1
ATOM 1490 C CA . ARG A 1 187 ? -11.104 -5.698 4.107 1.00 98.06 187 ARG A CA 1
ATOM 1491 C C . ARG A 1 187 ? -9.885 -5.090 3.417 1.00 98.06 187 ARG A C 1
ATOM 1493 O O . ARG A 1 187 ? -9.579 -3.915 3.625 1.00 98.06 187 ARG A O 1
ATOM 1500 N N . TYR A 1 188 ? -9.223 -5.871 2.566 1.00 98.44 188 TYR A N 1
ATOM 1501 C CA . TYR A 1 188 ? -8.052 -5.432 1.802 1.00 98.44 188 TYR A CA 1
ATOM 1502 C C . TYR A 1 188 ? -8.401 -4.327 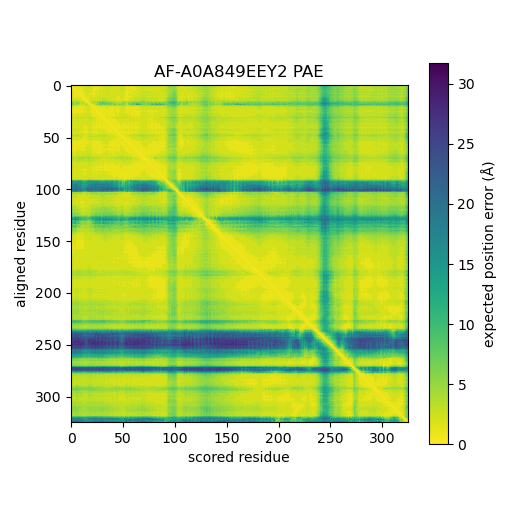0.797 1.00 98.44 188 TYR A C 1
ATOM 1504 O O . TYR A 1 188 ? -7.632 -3.390 0.584 1.00 98.44 188 TYR A O 1
ATOM 1512 N N . LEU A 1 189 ? -9.602 -4.370 0.223 1.00 98.62 189 LEU A N 1
ATOM 1513 C CA . LEU A 1 189 ? -10.070 -3.326 -0.687 1.00 98.62 189 LEU A CA 1
ATOM 1514 C C . LEU A 1 189 ? -10.375 -2.015 0.054 1.00 98.62 189 LEU A C 1
ATOM 1516 O O . LEU A 1 189 ? -10.000 -0.949 -0.435 1.00 98.62 189 LEU A O 1
ATOM 1520 N N . LEU A 1 190 ? -10.957 -2.070 1.260 1.00 98.50 190 LEU A N 1
ATOM 1521 C CA . LEU A 1 190 ? -11.106 -0.893 2.129 1.00 98.50 190 LEU A CA 1
ATOM 1522 C C . LEU A 1 190 ? -9.747 -0.323 2.559 1.00 98.50 190 LEU A C 1
ATOM 1524 O O . LEU A 1 190 ? -9.587 0.900 2.569 1.00 98.50 190 LEU A O 1
ATOM 1528 N N . SER A 1 191 ? -8.764 -1.184 2.859 1.00 98.56 191 SER A N 1
ATOM 1529 C CA . SER A 1 191 ? -7.366 -0.785 3.099 1.00 98.56 191 SER A CA 1
ATOM 1530 C C . SER A 1 191 ? -6.816 0.010 1.907 1.00 98.56 191 SER A C 1
ATOM 1532 O O . SER A 1 191 ? -6.348 1.139 2.074 1.00 98.56 191 SER A O 1
ATOM 1534 N N . GLY A 1 192 ? -6.987 -0.504 0.684 1.00 98.50 192 GLY A N 1
ATOM 1535 C CA . GLY A 1 192 ? -6.590 0.182 -0.546 1.00 98.50 192 GLY A CA 1
ATOM 1536 C C . GLY A 1 192 ? -7.274 1.539 -0.749 1.00 98.50 192 GLY A C 1
ATOM 1537 O O . GLY A 1 192 ? -6.603 2.525 -1.056 1.00 98.50 192 GLY A O 1
ATOM 1538 N N . ILE A 1 193 ? -8.590 1.629 -0.527 1.00 98.56 193 ILE A N 1
ATOM 1539 C CA . ILE A 1 193 ? -9.335 2.898 -0.621 1.00 98.56 193 ILE A CA 1
ATOM 1540 C C . ILE A 1 193 ? -8.787 3.903 0.399 1.00 98.56 193 ILE A C 1
ATOM 1542 O O . ILE A 1 193 ? -8.418 5.018 0.026 1.00 98.56 193 ILE A O 1
ATOM 1546 N N . ALA A 1 194 ? -8.647 3.502 1.665 1.00 97.69 194 ALA A N 1
ATOM 1547 C CA . ALA A 1 194 ? -8.076 4.343 2.714 1.00 97.69 194 ALA A CA 1
ATOM 1548 C C . ALA A 1 194 ? -6.657 4.827 2.356 1.00 97.69 194 ALA A C 1
ATOM 1550 O O . ALA A 1 194 ? -6.338 6.003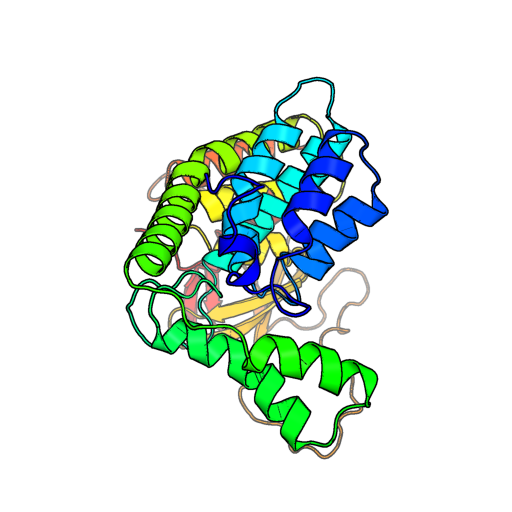 2.547 1.00 97.69 194 ALA A O 1
ATOM 1551 N N . ALA A 1 195 ? -5.823 3.956 1.781 1.00 97.44 195 ALA A N 1
ATOM 1552 C CA . ALA A 1 195 ? -4.469 4.297 1.359 1.00 97.44 195 ALA A CA 1
ATOM 1553 C C . ALA A 1 195 ? -4.461 5.353 0.238 1.00 97.44 195 ALA A C 1
ATOM 1555 O O . ALA A 1 195 ? -3.684 6.308 0.300 1.00 97.44 195 ALA A O 1
ATOM 1556 N N . THR A 1 196 ? -5.359 5.242 -0.751 1.00 97.69 196 THR A N 1
ATOM 1557 C CA . THR A 1 196 ? -5.484 6.235 -1.841 1.00 97.69 196 THR A CA 1
ATOM 1558 C C . THR A 1 196 ? -5.948 7.609 -1.356 1.00 97.69 196 THR A C 1
ATOM 1560 O O . THR A 1 196 ? -5.527 8.629 -1.903 1.00 97.69 196 THR A O 1
ATOM 1563 N N . GLU A 1 197 ? -6.712 7.645 -0.262 1.00 96.56 197 GLU A N 1
ATOM 1564 C CA . GLU A 1 197 ? -7.129 8.861 0.452 1.00 96.56 197 GLU A CA 1
ATOM 1565 C C . GLU A 1 197 ? -6.076 9.346 1.474 1.00 96.56 197 GLU A C 1
ATOM 1567 O O . GLU A 1 197 ? -6.314 10.279 2.242 1.00 96.56 197 GLU A O 1
ATOM 1572 N N . LYS A 1 198 ? -4.884 8.729 1.482 1.00 94.56 198 LYS A N 1
ATOM 1573 C CA . LYS A 1 198 ? -3.752 9.020 2.380 1.00 94.56 198 LYS A CA 1
ATOM 1574 C C . LYS A 1 198 ? -4.046 8.806 3.868 1.00 94.56 198 LYS A C 1
ATOM 1576 O O . LYS A 1 198 ? -3.348 9.353 4.721 1.00 94.56 198 LYS A O 1
ATOM 1581 N N . LEU A 1 199 ? -5.017 7.960 4.200 1.00 95.12 199 LEU A N 1
ATOM 1582 C CA . LEU A 1 199 ? -5.304 7.515 5.565 1.00 95.12 199 LEU A CA 1
ATOM 1583 C C . LEU A 1 199 ? -4.404 6.318 5.928 1.00 95.12 199 LEU A C 1
ATOM 1585 O O . LEU A 1 199 ? -4.887 5.231 6.232 1.00 95.12 199 LEU A O 1
ATOM 1589 N N . ILE A 1 200 ? -3.080 6.501 5.861 1.00 95.12 200 ILE A N 1
ATOM 1590 C CA . ILE A 1 200 ? -2.093 5.401 5.859 1.00 95.12 200 ILE A CA 1
ATOM 1591 C C . ILE A 1 200 ? -2.136 4.546 7.130 1.00 95.12 200 ILE A C 1
ATOM 1593 O O . ILE A 1 200 ? -2.084 3.322 7.034 1.00 95.12 200 ILE A O 1
ATOM 1597 N N . LYS A 1 201 ? -2.286 5.148 8.318 1.00 94.94 201 LYS A N 1
ATOM 1598 C CA . LYS A 1 201 ? -2.466 4.374 9.561 1.00 94.94 201 LYS A CA 1
ATOM 1599 C C . LYS A 1 201 ? -3.738 3.533 9.550 1.00 94.94 201 LYS A C 1
ATOM 1601 O O . LYS A 1 201 ? -3.693 2.384 9.972 1.00 94.94 201 LYS A O 1
ATOM 1606 N N . LEU A 1 202 ? -4.848 4.076 9.049 1.00 96.62 202 LEU A N 1
ATOM 1607 C CA . LEU A 1 202 ? -6.103 3.333 8.955 1.00 96.62 202 LEU A CA 1
ATOM 1608 C C . LEU A 1 202 ? -5.985 2.176 7.961 1.00 96.62 202 LEU A C 1
ATOM 1610 O O . LEU A 1 202 ? -6.367 1.059 8.288 1.00 96.62 202 LEU A O 1
ATOM 1614 N N . ALA A 1 203 ? -5.412 2.435 6.784 1.00 97.38 203 ALA A N 1
ATOM 1615 C CA . ALA A 1 203 ? -5.127 1.405 5.792 1.00 97.38 203 ALA A CA 1
ATOM 1616 C C . ALA A 1 203 ? -4.247 0.295 6.383 1.00 97.38 203 ALA A C 1
ATOM 161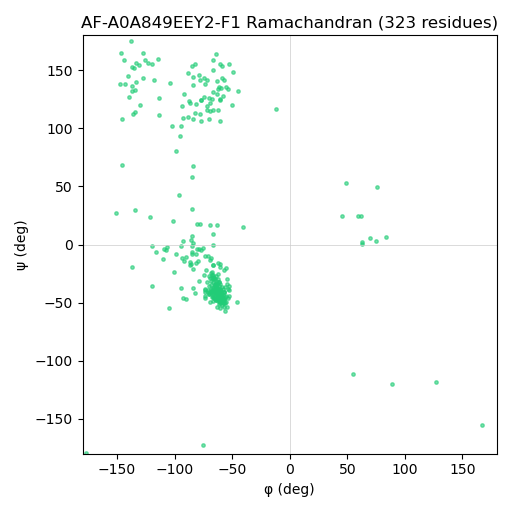8 O O . ALA A 1 203 ? -4.568 -0.879 6.263 1.00 97.38 203 ALA A O 1
ATOM 1619 N N . SER A 1 204 ? -3.195 0.660 7.121 1.00 96.38 204 SER A N 1
ATOM 1620 C CA . SER A 1 204 ? -2.333 -0.308 7.800 1.00 96.38 204 SER A CA 1
ATOM 1621 C C . SER A 1 204 ? -3.077 -1.172 8.819 1.00 96.38 204 SER A C 1
ATOM 1623 O O . SER A 1 204 ? -2.793 -2.358 8.906 1.00 96.38 204 SER A O 1
ATOM 1625 N N . LEU A 1 205 ? -3.997 -0.596 9.596 1.00 97.06 205 LEU A N 1
ATOM 1626 C CA . LEU A 1 205 ? -4.795 -1.351 10.565 1.00 97.06 205 LEU A CA 1
ATOM 1627 C C . LEU A 1 205 ? -5.778 -2.300 9.865 1.00 97.06 205 LEU A C 1
ATOM 1629 O O . LEU A 1 205 ? -5.900 -3.451 10.266 1.00 97.06 205 LEU A O 1
ATOM 1633 N N . LEU A 1 206 ? -6.427 -1.845 8.787 1.00 97.62 206 LEU A N 1
ATOM 1634 C CA . LEU A 1 206 ? -7.294 -2.689 7.956 1.00 97.62 206 LEU A CA 1
ATOM 1635 C C . LEU A 1 206 ? -6.517 -3.847 7.317 1.00 97.62 206 LEU A C 1
ATOM 1637 O O . LEU A 1 206 ? -7.028 -4.961 7.271 1.00 97.62 206 LEU A O 1
ATOM 1641 N N . GLU A 1 207 ? -5.285 -3.601 6.871 1.00 97.00 207 GLU A N 1
ATOM 1642 C CA . GLU A 1 207 ? -4.387 -4.636 6.351 1.00 97.00 207 GLU A CA 1
ATOM 1643 C C . GLU A 1 207 ? -4.046 -5.696 7.409 1.00 97.00 207 GLU A C 1
ATOM 1645 O O . GLU A 1 207 ? -4.048 -6.888 7.105 1.00 97.00 207 GLU A O 1
ATOM 1650 N N . SER A 1 208 ? -3.775 -5.265 8.648 1.00 96.00 208 SER A N 1
ATOM 1651 C CA . SER A 1 208 ? -3.459 -6.154 9.774 1.00 96.00 208 SER A CA 1
ATOM 1652 C C . SER A 1 208 ? -4.661 -6.986 10.227 1.00 96.00 208 SER A C 1
ATOM 1654 O O . SER A 1 208 ? -4.523 -8.184 10.450 1.00 96.00 208 SER A O 1
ATOM 1656 N N . GLY A 1 209 ? -5.856 -6.392 10.285 1.00 95.88 209 GLY A N 1
ATOM 1657 C CA . GLY A 1 209 ? -7.078 -7.134 10.568 1.00 95.88 209 GLY A CA 1
ATOM 1658 C C . GLY A 1 209 ? -7.419 -7.258 12.048 1.00 95.88 209 GLY A C 1
ATOM 1659 O O . GLY A 1 209 ? -7.712 -6.266 12.701 1.00 95.88 209 GLY A O 1
ATOM 1660 N N . GLU A 1 210 ? -7.505 -8.481 12.560 1.00 95.19 210 GLU A N 1
ATOM 1661 C CA . GLU A 1 210 ? -8.024 -8.733 13.912 1.00 95.19 210 GLU A CA 1
ATOM 1662 C C . GLU A 1 210 ? -6.969 -8.561 14.999 1.00 95.19 210 GLU A C 1
ATOM 1664 O O . GLU A 1 210 ? -7.311 -8.311 16.152 1.00 95.19 210 GLU A O 1
ATOM 1669 N N . ASP A 1 211 ? -5.696 -8.642 14.644 1.00 94.44 211 ASP A N 1
ATOM 1670 C CA . ASP A 1 211 ? -4.576 -8.430 15.540 1.00 94.44 211 ASP A CA 1
ATOM 1671 C C . ASP A 1 211 ? -3.521 -7.547 14.881 1.00 94.44 211 ASP A C 1
ATOM 1673 O O . ASP A 1 211 ? -3.384 -7.470 13.659 1.00 94.44 211 ASP A O 1
ATOM 1677 N N . GLY A 1 212 ? -2.776 -6.826 15.707 1.00 94.25 212 GLY A N 1
ATOM 1678 C CA . GLY A 1 212 ? -1.714 -5.976 15.207 1.00 94.25 212 GLY A CA 1
ATOM 1679 C C . GLY A 1 212 ? -1.203 -5.011 16.252 1.00 94.25 212 GLY A C 1
ATOM 1680 O O . GLY A 1 212 ? -1.319 -5.233 17.455 1.00 94.25 212 GLY A O 1
ATOM 1681 N N . TYR A 1 213 ? -0.633 -3.913 15.767 1.00 94.19 213 TYR A N 1
ATOM 1682 C CA . TYR A 1 213 ? 0.098 -2.961 16.586 1.00 94.19 213 TYR A CA 1
ATOM 1683 C C . TYR A 1 213 ? -0.175 -1.519 16.155 1.00 94.19 213 TYR A C 1
ATOM 1685 O O . TYR A 1 213 ? -0.291 -1.219 14.964 1.00 94.19 213 TYR A O 1
ATOM 1693 N N . PHE A 1 214 ? -0.212 -0.602 17.119 1.00 94.75 214 PHE A N 1
ATOM 1694 C CA . PHE A 1 214 ? -0.121 0.836 16.871 1.00 94.75 214 PHE A CA 1
ATOM 1695 C C . PHE A 1 214 ? 0.610 1.557 18.010 1.00 94.75 214 PHE A C 1
ATOM 1697 O O . PHE A 1 214 ? 0.794 1.026 19.102 1.00 94.75 214 PHE A O 1
ATOM 1704 N N . ALA A 1 215 ? 1.028 2.801 17.766 1.00 93.88 215 ALA A N 1
ATOM 1705 C CA . ALA A 1 215 ? 1.673 3.637 18.775 1.00 93.88 215 ALA A CA 1
ATOM 1706 C C . ALA A 1 215 ? 0.708 4.697 19.321 1.00 93.88 215 ALA A C 1
ATOM 1708 O O . ALA A 1 215 ? -0.021 5.349 18.571 1.00 93.88 215 ALA A O 1
ATOM 1709 N N . CYS A 1 216 ? 0.740 4.923 20.634 1.00 94.94 216 CYS A N 1
ATOM 1710 C CA . CYS A 1 216 ? 0.011 6.008 21.276 1.00 94.94 216 CYS A CA 1
ATOM 1711 C C . CYS A 1 216 ? 0.467 7.366 20.729 1.00 94.94 216 CYS A C 1
ATOM 1713 O O . CYS A 1 216 ? 1.637 7.728 20.831 1.00 94.94 216 CYS A O 1
ATOM 1715 N N . SER A 1 217 ? -0.470 8.173 20.230 1.00 93.75 217 SER A N 1
ATOM 1716 C CA . SER A 1 217 ? -0.158 9.492 19.667 1.00 93.75 217 SER A CA 1
ATOM 1717 C C . SER A 1 217 ? 0.356 10.516 20.686 1.00 93.75 217 SER A C 1
ATOM 1719 O O . SER A 1 217 ? 0.914 11.530 20.281 1.00 93.75 217 SER A O 1
ATOM 1721 N N . ALA A 1 218 ? 0.142 10.293 21.989 1.00 94.56 218 ALA A N 1
ATOM 1722 C CA . ALA A 1 218 ? 0.572 11.212 23.044 1.00 94.56 218 ALA A CA 1
ATOM 1723 C C . ALA A 1 218 ? 1.989 10.912 23.560 1.00 94.56 218 ALA A C 1
ATOM 1725 O O . ALA A 1 218 ? 2.793 11.830 23.701 1.00 94.56 218 ALA A O 1
ATOM 1726 N N . CYS A 1 219 ? 2.302 9.645 23.850 1.00 94.44 219 CYS A N 1
ATOM 1727 C CA . CYS A 1 219 ? 3.582 9.256 24.460 1.00 94.44 219 CYS A CA 1
ATOM 1728 C C . CYS A 1 219 ? 4.467 8.366 23.574 1.00 94.44 219 CYS A C 1
ATOM 1730 O O . CYS A 1 219 ? 5.597 8.079 23.957 1.00 94.44 219 CYS A O 1
ATOM 1732 N N . GLY A 1 220 ? 3.974 7.912 22.418 1.00 92.44 220 GLY A N 1
ATOM 1733 C CA . GLY A 1 220 ? 4.693 7.009 21.515 1.00 92.44 220 GLY A CA 1
ATOM 1734 C C . GLY A 1 220 ? 4.768 5.553 21.982 1.00 92.44 220 GLY A C 1
ATOM 1735 O O . GLY A 1 220 ? 5.399 4.747 21.306 1.00 92.44 220 GLY A O 1
ATOM 1736 N N . ALA A 1 221 ? 4.147 5.197 23.113 1.00 92.50 221 ALA A N 1
ATOM 1737 C CA . ALA A 1 221 ? 4.149 3.823 23.610 1.00 92.50 221 ALA A CA 1
ATOM 1738 C C . ALA A 1 221 ? 3.477 2.869 22.615 1.00 92.50 221 ALA A C 1
ATOM 1740 O O . ALA A 1 221 ? 2.399 3.171 22.099 1.00 92.50 221 ALA A O 1
ATOM 1741 N N . GLY A 1 222 ? 4.110 1.720 22.391 1.00 92.50 222 GLY A N 1
ATOM 1742 C CA . GLY A 1 222 ? 3.585 0.650 21.557 1.00 92.50 222 GLY A CA 1
ATOM 1743 C C . GLY A 1 222 ? 2.440 -0.110 22.220 1.00 92.50 222 GLY A C 1
ATOM 1744 O O . GLY A 1 222 ? 2.479 -0.386 23.424 1.00 92.50 222 GLY A O 1
ATOM 1745 N N . ILE A 1 223 ? 1.412 -0.416 21.437 1.00 94.88 223 ILE A N 1
ATOM 1746 C CA . ILE A 1 223 ? 0.180 -1.058 21.880 1.00 94.88 223 ILE A CA 1
ATOM 1747 C C . ILE A 1 223 ? -0.154 -2.163 20.887 1.00 94.88 223 ILE A C 1
ATOM 1749 O O . ILE A 1 223 ? -0.481 -1.878 19.734 1.00 94.88 223 ILE A O 1
ATOM 1753 N N . ASP A 1 224 ? -0.098 -3.403 21.358 1.00 94.00 224 ASP A N 1
ATOM 1754 C CA . ASP A 1 224 ? -0.665 -4.533 20.633 1.00 94.00 224 ASP A CA 1
ATOM 1755 C C . ASP A 1 224 ? -2.181 -4.539 20.847 1.00 94.00 224 ASP A C 1
ATOM 1757 O O . ASP A 1 224 ? -2.682 -4.176 21.921 1.00 94.00 224 ASP A O 1
ATOM 1761 N N . TYR A 1 225 ? -2.926 -4.954 19.832 1.00 95.06 225 TYR A N 1
ATOM 1762 C CA . TYR A 1 225 ? -4.367 -5.130 19.929 1.00 95.06 225 TYR A CA 1
ATOM 1763 C C . TYR A 1 225 ? -4.790 -6.485 19.394 1.00 95.06 225 TYR A C 1
ATOM 1765 O O . TYR A 1 225 ? -4.120 -7.072 18.547 1.00 95.06 225 TYR A O 1
ATOM 1773 N N . ILE A 1 226 ? -5.927 -6.951 19.903 1.00 93.62 226 ILE A N 1
ATOM 1774 C CA . ILE A 1 226 ? -6.623 -8.124 19.386 1.00 93.62 226 ILE A CA 1
ATOM 1775 C C . ILE A 1 226 ? -8.125 -7.864 19.472 1.00 93.62 226 ILE A C 1
ATOM 1777 O O . ILE A 1 226 ? -8.628 -7.316 20.463 1.00 93.62 226 ILE A O 1
ATOM 1781 N N . VAL A 1 227 ? -8.835 -8.247 18.425 1.00 92.38 227 VAL A N 1
ATOM 1782 C CA . VAL A 1 227 ? -10.281 -8.157 18.292 1.00 92.38 227 VAL A CA 1
ATOM 1783 C C . VAL A 1 227 ? -10.915 -9.459 18.775 1.00 92.38 227 VAL A C 1
ATOM 1785 O O . VAL A 1 227 ? -10.517 -10.550 18.385 1.00 92.38 227 VAL A O 1
ATOM 1788 N N . PHE A 1 228 ? -11.908 -9.339 19.655 1.00 86.62 228 PHE A N 1
ATOM 1789 C CA . PHE A 1 228 ? -12.641 -10.457 20.238 1.00 86.62 228 PHE A CA 1
ATOM 1790 C C . PHE A 1 228 ? -14.132 -10.148 20.251 1.00 86.62 228 PHE A C 1
ATOM 1792 O O . PHE A 1 228 ? -14.579 -9.278 21.005 1.00 86.62 228 PHE A O 1
ATOM 1799 N N . GLY A 1 229 ? -14.905 -10.880 19.448 1.00 87.31 229 GLY A N 1
ATOM 1800 C CA . GLY A 1 229 ? -16.348 -10.677 19.347 1.00 87.31 229 GLY A CA 1
ATOM 1801 C C . GLY A 1 229 ? -16.677 -9.224 19.006 1.00 87.31 229 GLY A C 1
ATOM 1802 O O . GLY A 1 229 ? -16.372 -8.753 17.919 1.00 87.31 229 GLY A O 1
ATOM 1803 N N . ASP A 1 230 ? -17.278 -8.505 19.954 1.00 90.12 230 ASP A N 1
ATOM 1804 C CA . ASP A 1 230 ? -17.683 -7.105 19.814 1.00 90.12 230 ASP A CA 1
ATOM 1805 C C . ASP A 1 230 ? -16.728 -6.106 20.498 1.00 90.12 230 ASP A C 1
ATOM 1807 O O . ASP A 1 230 ? -17.119 -4.974 20.804 1.00 90.12 230 ASP A O 1
ATOM 1811 N N . ARG A 1 231 ? -15.472 -6.490 20.769 1.00 93.00 231 ARG A N 1
ATOM 1812 C CA . ARG A 1 231 ? -14.480 -5.622 21.433 1.00 93.00 231 ARG A CA 1
ATOM 1813 C C . ARG A 1 231 ? -13.097 -5.699 20.803 1.00 93.00 231 ARG A C 1
ATOM 1815 O O . ARG A 1 231 ? -12.696 -6.731 20.289 1.00 93.00 231 ARG A O 1
ATOM 1822 N N . MET A 1 232 ? -12.331 -4.618 20.938 1.00 95.19 232 MET A N 1
ATOM 1823 C CA . MET A 1 232 ? -10.892 -4.600 20.666 1.00 95.19 232 MET A CA 1
ATOM 1824 C C . MET A 1 232 ? -10.135 -4.353 21.973 1.00 95.19 232 MET A C 1
ATOM 1826 O O . MET A 1 232 ? -10.253 -3.282 22.580 1.00 95.19 232 MET A O 1
ATOM 1830 N N . ALA A 1 233 ? -9.410 -5.370 22.436 1.00 94.56 233 ALA A N 1
ATOM 1831 C CA . ALA A 1 233 ? -8.609 -5.317 23.653 1.00 94.56 233 ALA A CA 1
ATOM 1832 C C . ALA A 1 233 ? -7.199 -4.809 23.348 1.00 94.56 233 ALA A C 1
ATOM 1834 O O . ALA A 1 233 ? -6.660 -5.066 22.273 1.00 94.56 233 ALA A O 1
ATOM 1835 N N . LEU A 1 234 ? -6.607 -4.105 24.311 1.00 94.50 234 LEU A N 1
ATOM 1836 C CA . LEU A 1 234 ? -5.294 -3.480 24.185 1.00 94.50 234 LEU A CA 1
ATOM 1837 C C . LEU A 1 234 ? -4.300 -4.056 25.188 1.00 94.50 234 LEU A C 1
ATOM 1839 O O . LEU A 1 234 ? -4.629 -4.260 26.362 1.00 94.50 234 LEU A O 1
ATOM 1843 N N . TYR A 1 235 ? -3.064 -4.220 24.734 1.00 92.62 235 TYR A N 1
ATOM 1844 C CA . TYR A 1 235 ? -1.952 -4.755 25.506 1.00 92.62 235 TYR A CA 1
ATOM 1845 C C . TYR A 1 235 ? -0.758 -3.818 25.359 1.00 92.62 235 TYR A C 1
ATOM 1847 O O . TYR A 1 235 ? -0.281 -3.541 24.260 1.00 92.62 235 TYR A O 1
ATOM 1855 N N . SER A 1 236 ? -0.282 -3.280 26.476 1.00 87.38 236 SER A N 1
ATOM 1856 C CA . SER A 1 236 ? 0.874 -2.398 26.466 1.00 87.38 236 SER A CA 1
ATOM 1857 C C . SER A 1 236 ? 2.159 -3.196 26.310 1.00 87.38 236 SER A C 1
ATOM 1859 O O . SER A 1 236 ? 2.475 -4.074 27.118 1.00 87.38 236 SER A O 1
ATOM 1861 N N . VAL A 1 237 ? 2.940 -2.849 25.289 1.00 82.25 237 VAL A N 1
ATOM 1862 C CA . VAL A 1 237 ? 4.275 -3.410 25.114 1.00 82.25 237 VAL A CA 1
ATOM 1863 C C . VAL A 1 237 ? 5.187 -2.703 26.108 1.00 82.25 237 VAL A C 1
ATOM 1865 O O . VAL A 1 237 ? 5.518 -1.524 25.952 1.00 82.25 237 VAL A O 1
ATOM 1868 N N . GLN A 1 238 ? 5.571 -3.398 27.180 1.00 74.88 238 GLN A N 1
ATOM 1869 C CA . GLN A 1 238 ? 6.535 -2.846 28.125 1.00 74.88 238 GLN A CA 1
ATOM 1870 C C . GLN A 1 238 ? 7.850 -2.611 27.383 1.00 74.88 238 GLN A C 1
ATOM 1872 O O . GLN A 1 238 ? 8.504 -3.553 26.950 1.00 74.88 238 GLN A O 1
ATOM 1877 N N . SER A 1 239 ? 8.267 -1.351 27.268 1.00 59.19 239 SER A N 1
ATOM 1878 C CA . SER A 1 239 ? 9.490 -0.945 26.561 1.00 59.19 239 SER A CA 1
ATOM 1879 C C . SER A 1 239 ? 10.790 -1.429 27.218 1.00 59.19 239 SER A C 1
ATOM 1881 O O . SER A 1 239 ? 11.871 -0.968 26.852 1.00 59.19 239 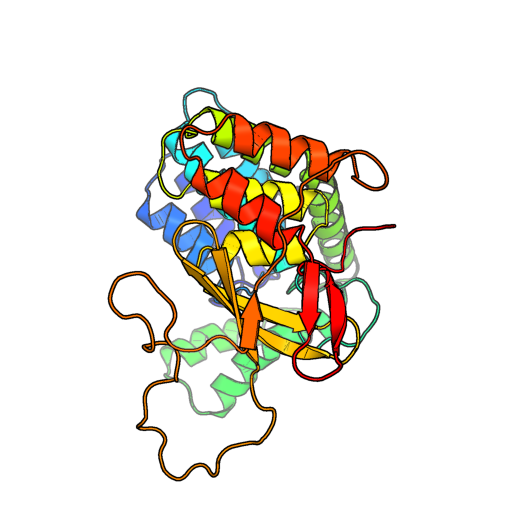SER A O 1
ATOM 1883 N N . GLN A 1 240 ? 10.723 -2.308 28.222 1.00 55.81 240 GLN A N 1
ATOM 1884 C CA . GLN A 1 240 ? 11.925 -2.873 28.808 1.00 55.81 240 GLN A CA 1
ATOM 1885 C C . GLN A 1 240 ? 12.416 -4.026 27.932 1.00 55.81 240 GLN A C 1
ATOM 1887 O O . GLN A 1 240 ? 11.686 -5.002 27.768 1.00 55.81 240 GLN A O 1
ATOM 1892 N N . PRO A 1 241 ? 13.650 -3.961 27.397 1.00 50.50 241 PRO A N 1
ATOM 1893 C CA . PRO A 1 241 ? 14.264 -5.127 26.791 1.00 50.50 241 PRO A CA 1
ATOM 1894 C C . PRO A 1 241 ? 14.374 -6.189 27.882 1.00 50.50 241 PRO A C 1
ATOM 1896 O O . PRO A 1 241 ? 15.190 -6.067 28.801 1.00 50.50 241 PRO A O 1
ATOM 1899 N N . ALA A 1 242 ? 13.522 -7.211 27.818 1.00 50.09 242 ALA A N 1
ATOM 1900 C CA . ALA A 1 242 ? 13.710 -8.385 28.645 1.00 50.09 242 ALA A CA 1
ATOM 1901 C C . ALA A 1 242 ? 15.129 -8.917 28.365 1.00 50.09 242 ALA A C 1
ATOM 1903 O O . ALA A 1 242 ? 15.558 -8.944 27.205 1.00 50.09 242 ALA A O 1
ATOM 1904 N N . PRO A 1 243 ? 15.907 -9.284 29.398 1.00 52.16 243 PRO A N 1
ATOM 1905 C CA . PRO A 1 243 ? 17.217 -9.878 29.188 1.00 52.16 243 PRO A CA 1
ATOM 1906 C C . PRO A 1 243 ? 17.076 -11.085 28.253 1.00 52.16 243 PRO A C 1
ATOM 1908 O O . PRO A 1 243 ? 16.190 -11.916 28.432 1.00 52.16 243 PRO A O 1
ATOM 1911 N N . VAL A 1 244 ? 17.963 -11.156 27.257 1.00 55.25 244 VAL A N 1
ATOM 1912 C CA . VAL A 1 244 ? 17.969 -12.061 26.083 1.00 55.25 244 VAL A CA 1
ATOM 1913 C C . VAL A 1 244 ? 18.092 -13.560 26.452 1.00 55.25 244 VAL A C 1
ATOM 1915 O O . VAL A 1 244 ? 18.444 -14.392 25.627 1.00 55.25 244 VAL A O 1
ATOM 1918 N N . SER A 1 245 ? 17.842 -13.951 27.701 1.00 49.12 245 SER A N 1
ATOM 1919 C CA . SER A 1 245 ? 18.161 -15.283 28.215 1.00 49.12 245 SER A CA 1
ATOM 1920 C C . SER A 1 245 ? 17.035 -16.319 28.163 1.00 49.12 245 SER A C 1
ATOM 1922 O O . SER A 1 245 ? 17.312 -17.452 28.522 1.00 49.12 245 SER A O 1
ATOM 1924 N N . ASP A 1 246 ? 15.825 -15.998 27.693 1.00 46.78 246 ASP A N 1
ATOM 1925 C CA . ASP A 1 246 ? 14.764 -17.003 27.476 1.00 46.78 246 ASP A CA 1
ATOM 1926 C C . ASP A 1 246 ? 13.897 -16.645 26.255 1.00 46.78 246 ASP A C 1
ATOM 1928 O O . ASP A 1 246 ? 12.717 -16.322 26.351 1.00 46.78 246 ASP A O 1
ATOM 1932 N N . ALA A 1 247 ? 14.490 -16.731 25.062 1.00 47.59 247 ALA A N 1
ATOM 1933 C CA . ALA A 1 247 ? 13.802 -16.568 23.772 1.00 47.59 247 ALA A CA 1
ATOM 1934 C C . ALA A 1 247 ? 12.824 -17.722 23.430 1.00 47.59 247 ALA A C 1
ATOM 1936 O O . ALA A 1 247 ? 12.466 -17.911 22.271 1.00 47.59 247 ALA A O 1
ATOM 1937 N N . GLY A 1 248 ? 12.438 -18.528 24.424 1.00 45.28 248 GLY A N 1
ATOM 1938 C CA . GLY A 1 248 ? 11.554 -19.684 24.277 1.00 45.28 248 GLY A CA 1
ATOM 1939 C C . GLY A 1 248 ? 10.159 -19.503 24.871 1.00 45.28 248 GLY A C 1
ATOM 1940 O O . GLY A 1 248 ? 9.344 -20.404 24.712 1.00 45.28 248 GLY A O 1
ATOM 1941 N N . ASN A 1 249 ? 9.864 -18.382 25.540 1.00 45.03 249 ASN A N 1
ATOM 1942 C CA . ASN A 1 249 ? 8.512 -18.124 26.029 1.00 45.03 249 ASN A CA 1
ATOM 1943 C C . ASN A 1 249 ? 7.752 -17.262 25.022 1.00 45.03 249 ASN A C 1
ATOM 1945 O O . ASN A 1 249 ? 7.856 -16.037 25.013 1.00 45.03 249 ASN A O 1
ATOM 1949 N N . GLU A 1 250 ? 7.042 -17.981 24.156 1.00 50.84 250 GLU A N 1
ATOM 1950 C CA . GLU A 1 250 ? 5.823 -17.594 23.451 1.00 50.84 250 GLU A CA 1
ATOM 1951 C C . GLU A 1 250 ? 5.209 -16.303 24.002 1.00 50.84 250 GLU A C 1
ATOM 1953 O O . GLU A 1 250 ? 4.801 -16.225 25.164 1.00 50.84 250 GLU A O 1
ATOM 1958 N N . ASN A 1 251 ? 5.174 -15.275 23.154 1.00 52.59 251 ASN A N 1
ATOM 1959 C CA . ASN A 1 251 ? 4.541 -14.004 23.455 1.00 52.59 251 ASN A CA 1
ATOM 1960 C C . ASN A 1 251 ? 3.162 -14.216 24.100 1.00 52.59 251 ASN A C 1
ATOM 1962 O O . ASN A 1 251 ? 2.326 -14.968 23.605 1.00 52.59 251 ASN A O 1
ATOM 1966 N N . SER A 1 252 ? 2.971 -13.479 25.194 1.00 50.94 252 SER A N 1
ATOM 1967 C CA . SER A 1 252 ? 1.809 -13.197 26.053 1.00 50.94 252 SER A CA 1
ATOM 1968 C C . SER A 1 252 ? 0.432 -12.969 25.380 1.00 50.94 252 SER A C 1
ATOM 1970 O O . SER A 1 252 ? -0.482 -12.466 26.029 1.00 50.94 252 SER A O 1
ATOM 1972 N N . VAL A 1 253 ? 0.257 -13.319 24.110 1.00 53.38 253 VAL A N 1
ATOM 1973 C CA . VAL A 1 253 ? -0.963 -13.148 23.310 1.00 53.38 253 VAL A CA 1
ATOM 1974 C C . VAL A 1 253 ? -1.895 -14.375 23.405 1.00 53.38 253 VAL A C 1
ATOM 1976 O O . VAL A 1 253 ? -3.071 -14.298 23.068 1.00 53.38 253 VAL A O 1
ATOM 1979 N N . LEU A 1 254 ? -1.433 -15.494 23.976 1.00 54.53 254 LEU A N 1
ATOM 1980 C CA . LEU A 1 254 ? -2.249 -16.700 24.202 1.00 54.53 254 LEU A CA 1
ATOM 1981 C C . LEU A 1 254 ? -3.152 -16.642 25.453 1.00 54.53 254 LEU A C 1
ATOM 1983 O O . LEU A 1 254 ? -3.641 -17.678 25.904 1.00 54.53 254 LEU A O 1
ATOM 1987 N N . ASP A 1 255 ? -3.426 -15.459 26.013 1.00 62.22 255 ASP A N 1
ATOM 1988 C CA . ASP A 1 255 ? -4.353 -15.307 27.154 1.00 62.22 255 ASP A CA 1
ATOM 1989 C C . ASP A 1 255 ? -5.843 -15.371 26.737 1.00 62.22 255 ASP A C 1
ATOM 1991 O O . ASP A 1 255 ? -6.743 -14.978 27.485 1.00 62.22 255 ASP A O 1
ATOM 1995 N N . PHE A 1 256 ? -6.100 -15.903 25.537 1.00 64.69 256 PHE A N 1
ATOM 1996 C CA . PHE A 1 256 ? -7.417 -16.209 24.996 1.00 64.69 256 PHE A CA 1
ATOM 1997 C C . PHE A 1 256 ? -7.886 -17.583 25.489 1.00 64.69 256 PHE A C 1
ATOM 1999 O O . PHE A 1 256 ? -7.390 -18.627 25.062 1.00 64.69 256 PHE A O 1
ATOM 2006 N N . GLN A 1 257 ? -8.864 -17.595 26.393 1.00 66.81 257 GLN A N 1
ATOM 2007 C CA . GLN A 1 257 ? -9.645 -18.795 26.694 1.00 66.81 257 GLN A CA 1
ATOM 2008 C C . GLN A 1 257 ? -11.124 -18.424 26.722 1.00 66.81 257 GLN A C 1
ATOM 2010 O O . GLN A 1 257 ? -11.493 -17.374 27.236 1.00 66.81 257 GLN A O 1
ATOM 2015 N N . ASP A 1 258 ? -11.963 -19.297 26.167 1.00 74.50 258 ASP A N 1
ATOM 2016 C CA . ASP A 1 258 ? -13.426 -19.201 26.234 1.00 74.50 258 ASP A CA 1
ATOM 2017 C C . ASP A 1 258 ? -14.049 -17.921 25.633 1.00 74.50 258 ASP A C 1
ATOM 2019 O O . ASP A 1 258 ? -15.166 -17.554 25.989 1.00 74.50 258 ASP A O 1
ATOM 2023 N N . GLY A 1 259 ? -13.372 -17.258 24.687 1.00 72.94 259 GLY A N 1
ATOM 2024 C CA . GLY A 1 259 ? -13.923 -16.092 23.983 1.00 72.94 259 GLY A CA 1
ATOM 2025 C C . GLY A 1 259 ? -13.759 -14.753 24.710 1.00 72.94 259 GLY A C 1
ATOM 2026 O O . GLY A 1 259 ? -14.276 -13.749 24.227 1.00 72.94 259 GLY A O 1
ATOM 2027 N N . GLU A 1 260 ? -13.031 -14.709 25.830 1.00 78.19 260 GLU A N 1
ATOM 2028 C CA . GLU A 1 260 ? -12.738 -13.471 26.562 1.00 78.19 260 GLU A CA 1
ATOM 2029 C C . GLU A 1 260 ? -11.227 -13.308 26.819 1.00 78.19 260 GLU A C 1
ATOM 2031 O O . GLU A 1 260 ? -10.530 -14.290 27.103 1.00 78.19 260 GLU A O 1
ATOM 2036 N N . PRO A 1 261 ? -10.689 -12.073 26.758 1.00 81.56 261 PRO A N 1
ATOM 2037 C CA . PRO A 1 261 ? -9.313 -11.815 27.157 1.00 81.56 261 PRO A CA 1
ATOM 2038 C C . PRO A 1 261 ? -9.192 -11.923 28.682 1.00 81.56 261 PRO A C 1
ATOM 2040 O O . PRO A 1 261 ? -9.801 -11.146 29.421 1.00 81.56 261 PRO A O 1
ATOM 2043 N N . LYS A 1 262 ? -8.372 -12.856 29.184 1.00 81.88 262 LYS A N 1
ATOM 2044 C CA . LYS A 1 262 ? -8.117 -12.979 30.636 1.00 81.88 262 LYS A CA 1
ATOM 2045 C C . LYS A 1 262 ? -7.425 -11.760 31.231 1.00 81.88 262 LYS A C 1
ATOM 2047 O O . LYS A 1 262 ? -7.563 -11.475 32.423 1.00 81.88 262 LYS A O 1
ATOM 2052 N N . ARG A 1 263 ? -6.671 -11.056 30.396 1.00 87.00 263 ARG A N 1
ATOM 2053 C CA . ARG A 1 263 ? -5.959 -9.832 30.719 1.00 87.00 263 ARG A CA 1
ATOM 2054 C C . ARG A 1 263 ? -6.149 -8.859 29.564 1.00 87.00 263 ARG A C 1
ATOM 2056 O O . ARG A 1 263 ? -6.021 -9.249 28.416 1.00 87.00 263 ARG A O 1
ATOM 2063 N N . ALA A 1 264 ? -6.421 -7.601 29.877 1.00 91.62 264 ALA A N 1
ATOM 2064 C CA . ALA A 1 264 ? -6.339 -6.489 28.942 1.00 91.62 264 ALA A CA 1
ATOM 2065 C C . ALA A 1 264 ? -5.924 -5.253 29.741 1.00 91.62 264 ALA A C 1
ATOM 2067 O O . ALA A 1 264 ? -6.420 -5.043 30.851 1.00 91.62 264 ALA A O 1
ATOM 2068 N N . ASP A 1 265 ? -5.017 -4.448 29.195 1.00 93.69 265 ASP A N 1
ATOM 2069 C CA . ASP A 1 265 ? -4.616 -3.186 29.824 1.00 93.69 265 ASP A CA 1
ATOM 2070 C C . ASP A 1 265 ? -5.632 -2.068 29.510 1.00 93.69 265 ASP A C 1
ATOM 2072 O O . ASP A 1 265 ? -5.668 -1.036 30.179 1.00 93.69 265 ASP A O 1
ATOM 2076 N N . GLY A 1 266 ? -6.491 -2.283 28.509 1.00 94.38 266 GLY A N 1
ATOM 2077 C CA . GLY A 1 266 ? -7.589 -1.397 28.153 1.00 94.38 266 GLY A CA 1
ATOM 2078 C C . GLY A 1 266 ? -8.439 -1.955 27.016 1.00 94.38 266 GLY A C 1
ATOM 2079 O O . GLY A 1 266 ? -8.179 -3.035 26.487 1.00 94.38 266 GLY A O 1
ATOM 2080 N N . PHE A 1 267 ? -9.453 -1.187 26.633 1.00 95.94 267 PHE A N 1
ATOM 2081 C CA . PHE A 1 267 ? -10.306 -1.468 25.484 1.00 95.94 267 PHE A CA 1
ATOM 2082 C C . PHE A 1 267 ? -10.475 -0.207 24.651 1.00 95.94 267 PHE A C 1
ATOM 2084 O O . PHE A 1 267 ? -10.351 0.914 25.156 1.00 95.94 267 PHE A O 1
ATOM 2091 N N . VAL A 1 268 ? -10.790 -0.403 23.379 1.00 96.44 268 VAL A N 1
ATOM 2092 C CA . VAL A 1 268 ? -11.184 0.692 22.502 1.00 96.44 268 VAL A CA 1
ATOM 2093 C C . VAL A 1 268 ? -12.664 0.995 22.665 1.00 96.44 268 VAL A C 1
ATOM 2095 O O . VAL A 1 268 ? -13.503 0.102 22.744 1.00 96.44 268 VAL A O 1
ATOM 2098 N N . PHE A 1 269 ? -12.970 2.285 22.720 1.00 95.31 269 PHE A N 1
ATOM 2099 C CA . PHE A 1 269 ? -14.306 2.841 22.599 1.00 95.31 269 PHE A CA 1
ATOM 2100 C C . PHE A 1 269 ? -14.573 3.088 21.109 1.00 95.31 269 PHE A C 1
ATOM 2102 O O . PHE A 1 269 ? -13.932 3.981 20.533 1.00 95.31 269 PHE A O 1
ATOM 2109 N N . PRO A 1 270 ? -15.471 2.313 20.470 1.00 94.12 270 PRO A N 1
ATOM 2110 C CA . PRO A 1 270 ? -15.712 2.428 19.041 1.00 94.12 270 PRO A CA 1
ATOM 2111 C C . PRO A 1 270 ? -16.220 3.815 18.643 1.00 94.12 270 PRO A C 1
ATOM 2113 O O . PRO A 1 270 ? -16.816 4.560 19.425 1.00 94.12 270 PRO A O 1
ATOM 2116 N N . TYR A 1 271 ? -15.991 4.165 17.386 1.00 91.25 271 TYR A N 1
ATOM 2117 C CA . TYR A 1 271 ? -16.513 5.380 16.786 1.00 91.25 271 TYR A CA 1
ATOM 2118 C C . TYR A 1 271 ? -18.036 5.272 16.597 1.00 91.25 271 TYR A C 1
ATOM 2120 O O . TYR A 1 271 ? -18.515 4.513 15.748 1.00 91.25 271 TYR A O 1
ATOM 2128 N N . HIS A 1 272 ? -18.799 6.017 17.405 1.00 80.50 272 HIS A N 1
ATOM 2129 C CA . HIS A 1 272 ? -20.263 5.924 17.443 1.00 80.50 272 HIS A CA 1
ATOM 2130 C C . HIS A 1 272 ? -21.006 7.035 16.675 1.00 80.50 272 HIS A C 1
ATOM 2132 O O . HIS A 1 272 ? -22.096 6.751 16.194 1.00 80.50 272 HIS A O 1
ATOM 2138 N N . ASP A 1 273 ? -20.414 8.218 16.442 1.00 68.31 273 ASP A N 1
ATOM 2139 C CA . ASP A 1 273 ? -21.115 9.357 15.818 1.00 68.31 273 ASP A CA 1
ATOM 2140 C C . ASP A 1 273 ? -20.276 10.092 14.758 1.00 68.31 273 ASP A C 1
ATOM 2142 O O . ASP A 1 273 ? -19.146 10.503 15.026 1.00 68.31 273 ASP A O 1
ATOM 2146 N N . LEU A 1 274 ? -20.885 10.337 13.589 1.00 56.81 274 LEU A N 1
ATOM 2147 C CA . LEU A 1 274 ? -20.353 11.129 12.463 1.00 56.81 274 LEU A CA 1
ATOM 2148 C C . LEU A 1 274 ? -20.346 12.649 12.726 1.00 56.81 274 LEU A C 1
ATOM 2150 O O . LEU A 1 274 ? -19.796 13.426 11.953 1.00 56.81 274 LEU A O 1
ATOM 2154 N N . GLU A 1 275 ? -20.984 13.120 13.797 1.00 54.12 275 GLU A N 1
ATOM 2155 C CA . GLU A 1 275 ? -21.622 14.439 13.730 1.00 54.12 275 GLU A CA 1
ATOM 2156 C C . GLU A 1 275 ? -20.711 15.662 13.880 1.00 54.12 275 GLU A C 1
ATOM 2158 O O . GLU A 1 275 ? -21.220 16.773 13.729 1.00 54.12 275 GLU A O 1
ATOM 2163 N N . GLN A 1 276 ? -19.400 15.539 14.142 1.00 58.28 276 GLN A N 1
ATOM 2164 C CA . GLN A 1 276 ? -18.577 16.757 14.280 1.00 58.28 276 GLN A CA 1
ATOM 2165 C C . GLN A 1 276 ? -17.199 16.786 13.615 1.00 58.28 276 GLN A C 1
ATOM 2167 O O . GLN A 1 276 ? -16.733 17.896 13.401 1.00 58.28 276 GLN A O 1
ATOM 2172 N N . ASN A 1 277 ? -16.555 15.669 13.244 1.00 66.69 277 ASN A N 1
ATOM 2173 C CA . ASN A 1 277 ? -15.209 15.726 12.629 1.00 66.69 277 ASN A CA 1
ATOM 2174 C C . ASN A 1 277 ? -14.895 14.564 11.659 1.00 66.69 277 ASN A C 1
ATOM 2176 O O . ASN A 1 277 ? -13.730 14.181 11.540 1.00 66.69 277 ASN A O 1
ATOM 2180 N N . SER A 1 278 ? -15.884 13.934 11.014 1.00 81.19 278 SER A N 1
ATOM 2181 C CA . SER A 1 278 ? -15.562 12.951 9.973 1.00 81.19 278 SER A CA 1
ATOM 2182 C C . SER A 1 278 ? -15.171 13.652 8.669 1.00 81.19 278 SER A C 1
ATOM 2184 O O . SER A 1 278 ? -15.703 14.703 8.305 1.00 81.19 278 SER A O 1
ATOM 2186 N N . THR A 1 279 ? -14.185 13.093 7.969 1.00 90.56 279 THR A N 1
ATOM 2187 C CA . THR A 1 279 ? -13.860 13.510 6.603 1.00 90.56 279 THR A CA 1
ATOM 2188 C C . THR A 1 279 ? -14.757 12.755 5.615 1.00 90.56 279 THR A C 1
ATOM 2190 O O . THR A 1 279 ? -15.135 11.616 5.897 1.00 90.56 279 THR A O 1
ATOM 2193 N N . PRO A 1 280 ? -15.034 13.303 4.415 1.00 93.44 280 PRO A N 1
ATOM 2194 C CA . PRO A 1 280 ? -15.810 12.594 3.391 1.00 93.44 280 PRO A CA 1
ATOM 2195 C C . PRO A 1 280 ? -15.249 11.207 3.030 1.00 93.44 280 PRO A C 1
ATOM 2197 O O . PRO A 1 280 ? -16.004 10.305 2.676 1.00 93.44 280 PRO A O 1
ATOM 2200 N N . ALA A 1 281 ? -13.929 11.019 3.140 1.00 94.50 281 ALA A N 1
ATOM 2201 C CA . ALA A 1 281 ? -13.278 9.727 2.934 1.00 94.50 281 ALA A CA 1
ATOM 2202 C C . ALA A 1 281 ? -13.659 8.701 4.017 1.00 94.50 281 ALA A C 1
ATOM 2204 O O . ALA A 1 281 ? -13.937 7.548 3.697 1.00 94.50 281 ALA A O 1
ATOM 2205 N N . ILE A 1 282 ? -13.719 9.116 5.287 1.00 94.12 282 ILE A N 1
ATOM 2206 C CA . ILE A 1 282 ? -14.157 8.251 6.392 1.00 94.12 282 ILE A CA 1
ATOM 2207 C C . ILE A 1 282 ? -15.638 7.893 6.237 1.00 94.12 282 ILE A C 1
ATOM 2209 O O . ILE A 1 282 ? -15.990 6.722 6.368 1.00 94.12 282 ILE A O 1
ATOM 2213 N N . ASP A 1 283 ? -16.486 8.868 5.899 1.00 93.75 283 ASP A N 1
ATOM 2214 C CA . ASP A 1 283 ? -17.918 8.634 5.667 1.00 93.75 283 ASP A CA 1
ATOM 2215 C C . ASP A 1 283 ? -18.135 7.594 4.564 1.00 93.75 283 ASP A C 1
ATOM 2217 O O . ASP A 1 283 ? -18.940 6.675 4.714 1.00 93.75 283 ASP A O 1
ATOM 2221 N N . ARG A 1 284 ? -17.366 7.706 3.474 1.00 96.06 284 ARG A N 1
ATOM 2222 C CA . ARG A 1 284 ? -17.378 6.757 2.356 1.00 96.06 284 ARG A CA 1
ATOM 2223 C C . ARG A 1 284 ? -16.957 5.353 2.793 1.00 96.06 284 ARG A C 1
ATOM 2225 O O . ARG A 1 284 ? -17.652 4.399 2.461 1.00 96.06 284 ARG A O 1
ATOM 2232 N N . LEU A 1 285 ? -15.867 5.216 3.552 1.00 96.94 285 LEU A N 1
ATOM 2233 C CA . LEU A 1 285 ? -15.401 3.914 4.051 1.00 96.94 285 LEU A CA 1
ATOM 2234 C C . LEU A 1 285 ? -16.432 3.250 4.974 1.00 96.94 285 LEU A C 1
ATOM 2236 O O . LEU A 1 285 ? -16.692 2.058 4.830 1.00 96.94 285 LEU A O 1
ATOM 2240 N N . ILE A 1 286 ? -17.051 4.014 5.884 1.00 95.75 286 ILE A N 1
ATOM 2241 C CA . ILE A 1 286 ? -18.110 3.501 6.768 1.00 95.75 286 ILE A CA 1
ATOM 2242 C C . ILE A 1 286 ? -19.317 3.054 5.942 1.00 95.75 286 ILE A C 1
ATOM 2244 O O . ILE A 1 286 ? -19.831 1.962 6.165 1.00 95.75 286 ILE A O 1
ATOM 2248 N N . ALA A 1 287 ? -19.743 3.860 4.965 1.00 96.00 287 ALA A N 1
ATOM 2249 C CA . ALA A 1 287 ? -20.869 3.519 4.104 1.00 96.00 287 ALA A CA 1
ATOM 2250 C C . ALA A 1 287 ? -20.617 2.242 3.287 1.00 96.00 287 ALA A C 1
ATOM 2252 O O . ALA A 1 287 ? -21.537 1.444 3.130 1.00 96.00 287 ALA A O 1
ATOM 2253 N N . LEU A 1 288 ? -19.393 2.032 2.790 1.00 97.31 288 LEU A N 1
ATOM 2254 C CA . LEU A 1 288 ? -19.013 0.794 2.107 1.00 97.31 288 LEU A CA 1
ATOM 2255 C C . LEU A 1 288 ? -19.018 -0.396 3.070 1.00 97.31 288 LEU A C 1
ATOM 2257 O O . LEU A 1 288 ? -19.650 -1.404 2.776 1.00 97.31 288 LEU A O 1
ATOM 2261 N N . ALA A 1 289 ? -18.391 -0.269 4.242 1.00 96.69 289 ALA A N 1
ATOM 2262 C CA . ALA A 1 289 ? -18.359 -1.338 5.241 1.00 96.69 289 ALA A CA 1
ATOM 2263 C C . ALA A 1 289 ? -19.769 -1.763 5.696 1.00 96.69 289 ALA A C 1
ATOM 2265 O O . ALA A 1 289 ? -20.022 -2.947 5.873 1.00 96.69 289 ALA A O 1
ATOM 2266 N N . GLN A 1 290 ? -20.706 -0.816 5.807 1.00 95.69 290 GLN A N 1
ATOM 2267 C CA . GLN A 1 290 ? -22.120 -1.080 6.112 1.00 95.69 290 GLN A CA 1
ATOM 2268 C C . GLN A 1 290 ? -22.879 -1.812 5.000 1.00 95.69 290 GLN A C 1
ATOM 2270 O O . GLN A 1 290 ? -23.920 -2.413 5.259 1.00 95.69 290 GLN A O 1
ATOM 2275 N N . GLN A 1 291 ? -22.410 -1.705 3.758 1.00 95.81 291 GLN A N 1
ATOM 2276 C CA . GLN A 1 291 ? -22.998 -2.390 2.607 1.00 95.81 291 GLN A CA 1
ATOM 2277 C C . GLN A 1 291 ? -22.438 -3.802 2.418 1.00 95.81 291 GLN A C 1
ATOM 2279 O O . GLN A 1 291 ? -23.026 -4.565 1.655 1.00 95.81 291 GLN A O 1
ATOM 2284 N N . ALA A 1 292 ? -21.323 -4.147 3.071 1.00 94.88 292 ALA A N 1
ATOM 2285 C CA . ALA A 1 292 ? -20.766 -5.490 3.005 1.00 94.88 292 ALA A CA 1
ATOM 2286 C C . ALA 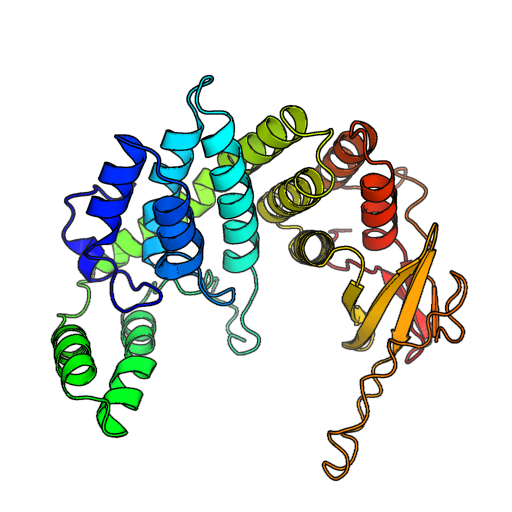A 1 292 ? -21.690 -6.511 3.679 1.00 94.88 292 ALA A C 1
ATOM 2288 O O . ALA A 1 292 ? -22.368 -6.203 4.659 1.00 94.88 292 ALA A O 1
ATOM 2289 N N . GLU A 1 293 ? -21.657 -7.758 3.206 1.00 93.88 293 GLU A N 1
ATOM 2290 C CA . GLU A 1 293 ? -22.362 -8.859 3.877 1.00 93.88 293 GLU A CA 1
ATOM 2291 C C . GLU A 1 293 ? -21.616 -9.347 5.134 1.00 93.88 293 GLU A C 1
ATOM 2293 O O . GLU A 1 293 ? -22.141 -10.160 5.894 1.00 93.88 293 GLU A O 1
ATOM 2298 N N . ASN A 1 294 ? -20.419 -8.802 5.388 1.00 93.31 294 ASN A N 1
ATOM 2299 C CA . ASN A 1 294 ? -19.610 -9.062 6.570 1.00 93.31 294 ASN A CA 1
ATOM 2300 C C . ASN A 1 294 ? -19.714 -7.904 7.600 1.00 93.31 294 ASN A C 1
ATOM 2302 O O . ASN A 1 294 ? -19.036 -6.881 7.445 1.00 93.31 294 ASN A O 1
ATOM 2306 N N . PRO A 1 295 ? -20.506 -8.052 8.685 1.00 93.38 295 PRO A N 1
ATOM 2307 C CA . PRO A 1 295 ? -20.652 -7.020 9.719 1.00 93.38 295 PRO A CA 1
ATOM 2308 C C . PRO A 1 295 ? -19.366 -6.762 10.524 1.00 93.38 295 PRO A C 1
ATOM 2310 O O . PRO A 1 295 ? -19.246 -5.716 11.169 1.00 93.38 295 PRO A O 1
ATOM 2313 N N . GLU A 1 296 ? -18.390 -7.672 10.486 1.00 94.88 296 GLU A N 1
ATOM 2314 C CA . GLU A 1 296 ? -17.106 -7.509 11.175 1.00 94.88 296 GLU A CA 1
ATOM 2315 C C . GLU A 1 296 ? -16.284 -6.367 10.567 1.00 94.88 296 GLU A C 1
ATOM 2317 O O . GLU A 1 296 ? -15.525 -5.708 11.274 1.00 94.88 296 GLU A O 1
ATOM 2322 N N . LEU A 1 297 ? -16.485 -6.044 9.285 1.00 95.56 297 LEU A N 1
ATOM 2323 C CA . LEU A 1 297 ? -15.780 -4.940 8.629 1.00 95.56 297 LEU A CA 1
ATOM 2324 C C . LEU A 1 297 ? -16.184 -3.580 9.189 1.00 95.56 297 LEU A C 1
ATOM 2326 O O . LEU A 1 297 ? -15.321 -2.746 9.472 1.00 95.56 297 LEU A O 1
ATOM 2330 N N . GLU A 1 298 ? -17.488 -3.347 9.373 1.00 95.88 298 GLU A N 1
ATOM 2331 C CA . GLU A 1 298 ? -17.966 -2.124 10.021 1.00 95.88 298 GLU A CA 1
ATOM 2332 C C . GLU A 1 298 ? -17.442 -2.056 11.458 1.00 95.88 298 GLU A C 1
ATOM 2334 O O . GLU A 1 298 ? -16.988 -1.001 11.910 1.00 95.88 298 GLU A O 1
ATOM 2339 N N . PHE A 1 299 ? -17.468 -3.187 12.165 1.00 95.69 299 PHE A N 1
ATOM 2340 C CA . PHE A 1 299 ? -16.961 -3.284 13.524 1.00 95.69 299 PHE A CA 1
ATOM 2341 C C . PHE A 1 299 ? -15.470 -2.912 13.618 1.00 95.69 299 PHE A C 1
ATOM 2343 O O . PHE A 1 299 ? -15.111 -2.029 14.408 1.00 95.69 299 PHE A O 1
ATOM 2350 N N . LEU A 1 300 ? -14.610 -3.524 12.798 1.00 96.38 300 LEU A N 1
ATOM 2351 C CA . LEU A 1 300 ? -13.175 -3.233 12.736 1.00 96.38 300 LEU A CA 1
ATOM 2352 C C . LEU A 1 300 ? -12.933 -1.756 12.434 1.00 96.38 300 LEU A C 1
ATOM 2354 O O . LEU A 1 300 ? -12.236 -1.067 13.182 1.00 96.38 300 LEU A O 1
ATOM 2358 N N . LEU A 1 301 ? -13.582 -1.237 11.389 1.00 96.06 301 LEU A N 1
ATOM 2359 C CA . LEU A 1 301 ? -13.432 0.151 10.969 1.00 96.06 301 LEU A CA 1
ATOM 2360 C C . LEU A 1 301 ? -13.810 1.129 12.091 1.00 96.06 301 LEU A C 1
ATOM 2362 O O . LEU A 1 301 ? -13.074 2.080 12.363 1.00 96.06 301 LEU A O 1
ATOM 2366 N N . ARG A 1 302 ? -14.918 0.885 12.800 1.00 95.31 302 ARG A N 1
ATOM 2367 C CA . ARG A 1 302 ? -15.332 1.722 13.937 1.00 95.31 302 ARG A CA 1
ATOM 2368 C C . ARG A 1 302 ? -14.358 1.655 15.107 1.00 95.31 302 ARG A C 1
ATOM 2370 O O . ARG A 1 302 ? -14.173 2.671 15.775 1.00 95.31 302 ARG A O 1
ATOM 2377 N N . ASN A 1 303 ? -13.731 0.510 15.365 1.00 96.44 303 ASN A N 1
ATOM 2378 C CA . ASN A 1 303 ? -12.700 0.403 16.398 1.00 96.44 303 ASN A CA 1
ATOM 2379 C C . ASN A 1 303 ? -11.417 1.138 15.988 1.00 96.44 303 ASN A C 1
ATOM 2381 O O . ASN A 1 303 ? -10.876 1.906 16.779 1.00 96.44 303 ASN A O 1
ATOM 2385 N N . PHE A 1 304 ? -10.970 1.015 14.739 1.00 96.56 304 PHE A N 1
ATOM 2386 C CA . PHE A 1 304 ? -9.781 1.725 14.249 1.00 96.56 304 PHE A CA 1
ATOM 2387 C C . PHE A 1 304 ? -9.950 3.249 14.184 1.00 96.56 304 PHE A C 1
ATOM 2389 O O . PHE A 1 304 ? -8.985 3.996 14.357 1.00 96.56 304 PHE A O 1
ATOM 2396 N N . LEU A 1 305 ? -11.180 3.727 13.998 1.00 94.94 305 LEU A N 1
ATOM 2397 C CA . LEU A 1 305 ? -11.544 5.145 14.111 1.00 94.94 305 LEU A CA 1
ATOM 2398 C C . LEU A 1 305 ? -11.846 5.579 15.559 1.00 94.94 305 LEU A C 1
ATOM 2400 O O . LEU A 1 305 ? -12.074 6.763 15.829 1.00 94.94 305 LEU A O 1
ATOM 2404 N N . GLY A 1 306 ? -11.881 4.622 16.485 1.00 94.75 306 GLY A N 1
ATOM 2405 C CA . GLY A 1 306 ? -12.255 4.802 17.877 1.00 94.75 306 GLY A CA 1
ATOM 2406 C C . GLY A 1 306 ? -11.183 5.477 18.730 1.00 94.75 306 GLY A C 1
ATOM 2407 O O . GLY A 1 306 ? -10.153 5.978 18.262 1.00 94.75 306 GLY A O 1
ATOM 2408 N N . LYS A 1 307 ? -11.454 5.502 20.034 1.00 95.75 307 LYS A N 1
ATOM 2409 C CA . LYS A 1 307 ? -10.575 6.091 21.049 1.00 95.75 307 LYS A CA 1
ATOM 2410 C C . LYS A 1 307 ? -10.207 5.072 22.107 1.00 95.75 307 LYS A C 1
ATOM 2412 O O . LYS A 1 307 ? -10.963 4.150 22.374 1.00 95.75 307 LYS A O 1
ATOM 2417 N N . PHE A 1 308 ? -9.088 5.284 22.775 1.00 96.31 308 PHE A N 1
ATOM 2418 C CA . PHE A 1 308 ? -8.671 4.470 23.908 1.00 96.31 308 PHE A CA 1
ATOM 2419 C C . PHE A 1 308 ? -7.967 5.330 24.953 1.00 96.31 308 PHE A C 1
ATOM 2421 O O . PHE A 1 308 ? -7.456 6.405 24.641 1.00 96.31 308 PHE A O 1
ATOM 2428 N N . THR A 1 309 ? -7.919 4.848 26.190 1.00 97.25 309 THR A N 1
ATOM 2429 C CA . THR A 1 309 ? -7.092 5.440 27.246 1.00 97.25 309 THR A CA 1
ATOM 2430 C C . THR A 1 309 ? -5.761 4.708 27.275 1.00 97.25 309 THR A C 1
ATOM 2432 O O . THR A 1 309 ? -5.731 3.495 27.474 1.00 97.25 309 THR A O 1
ATOM 2435 N N . CYS A 1 310 ? -4.657 5.417 27.042 1.00 96.50 310 CYS A N 1
ATOM 2436 C CA . CYS A 1 310 ? -3.343 4.788 27.029 1.00 96.50 310 CYS A CA 1
ATOM 2437 C C . CYS A 1 310 ? -2.967 4.302 28.437 1.00 96.50 310 CYS A C 1
ATOM 2439 O O . CYS A 1 310 ? -2.909 5.121 29.350 1.00 96.50 310 CYS A O 1
ATOM 2441 N N . PRO A 1 311 ? -2.629 3.016 28.632 1.00 93.81 311 PRO A N 1
ATOM 2442 C CA . PRO A 1 311 ? -2.275 2.497 29.956 1.00 93.81 311 PRO A CA 1
ATOM 2443 C C . PRO A 1 311 ? -0.935 3.035 30.488 1.00 93.81 311 PRO A C 1
ATOM 2445 O O . PRO A 1 311 ? -0.638 2.871 31.665 1.00 93.81 311 PRO A O 1
ATOM 2448 N N . GLN A 1 312 ? -0.115 3.664 29.636 1.00 93.62 312 GLN A N 1
ATOM 2449 C CA . GLN A 1 312 ? 1.203 4.193 30.009 1.00 93.62 312 GLN A CA 1
ATOM 2450 C C . GLN A 1 312 ? 1.173 5.679 30.396 1.00 93.62 312 GLN A C 1
ATOM 2452 O O . GLN A 1 312 ? 1.904 6.085 31.295 1.00 93.62 312 GLN A O 1
ATOM 2457 N N . CYS A 1 313 ? 0.366 6.504 29.719 1.00 95.75 313 CYS A N 1
ATOM 2458 C CA . CYS A 1 313 ? 0.288 7.947 29.992 1.00 95.75 313 CYS A CA 1
ATOM 2459 C C . CYS A 1 313 ? -1.099 8.441 30.421 1.00 95.75 313 CYS A C 1
ATOM 2461 O O . CYS A 1 313 ? -1.249 9.633 30.659 1.00 95.75 313 CYS A O 1
ATOM 2463 N N . GLU A 1 314 ? -2.097 7.558 30.494 1.00 96.38 314 GLU A N 1
ATOM 2464 C CA . GLU A 1 314 ? -3.486 7.837 30.901 1.00 96.38 314 GLU A CA 1
ATOM 2465 C C . GLU A 1 314 ? -4.256 8.823 29.994 1.00 96.38 314 GLU A C 1
ATOM 2467 O O . GLU A 1 314 ? -5.432 9.104 30.225 1.00 96.38 314 GLU A O 1
ATOM 2472 N N . GLU A 1 315 ? -3.643 9.299 28.907 1.00 96.62 315 GLU A N 1
ATOM 2473 C CA . GLU A 1 315 ? -4.290 10.174 27.928 1.00 96.62 315 GLU A CA 1
ATOM 2474 C C . GLU A 1 315 ? -5.279 9.411 27.039 1.00 96.62 315 GLU A C 1
ATOM 2476 O O . GLU A 1 315 ? -5.028 8.280 26.605 1.00 96.62 315 GLU A O 1
ATOM 2481 N N . THR A 1 316 ? -6.396 10.062 26.701 1.00 96.12 316 THR A N 1
ATOM 2482 C CA . THR A 1 316 ? -7.348 9.530 25.715 1.00 96.12 316 THR A CA 1
ATOM 2483 C C . THR A 1 316 ? -6.872 9.857 24.304 1.00 96.12 316 THR A C 1
ATOM 2485 O O . THR A 1 316 ? -6.864 11.016 23.889 1.00 96.12 316 THR A O 1
ATOM 2488 N N . CYS A 1 317 ? -6.508 8.827 23.551 1.00 95.06 317 CYS A N 1
ATOM 2489 C CA . CYS A 1 317 ? -5.956 8.930 22.205 1.00 95.06 317 CYS A CA 1
ATOM 2490 C C . CYS A 1 317 ? -6.910 8.323 21.169 1.00 95.06 317 CYS A C 1
ATOM 2492 O O . CYS A 1 317 ? -7.780 7.522 21.507 1.00 95.06 317 CYS A O 1
ATOM 2494 N N . GLN A 1 318 ? -6.748 8.700 19.900 1.00 94.50 318 GLN A N 1
ATOM 2495 C CA . GLN A 1 318 ? -7.356 7.973 18.781 1.00 94.50 318 GLN A CA 1
ATOM 2496 C C . GLN A 1 318 ? -6.458 6.801 18.398 1.00 94.50 318 GLN A C 1
ATOM 2498 O O . GLN A 1 318 ? -5.235 6.939 18.446 1.00 94.50 318 GLN A O 1
ATOM 2503 N N . VAL A 1 319 ? -7.059 5.678 18.001 1.00 95.00 319 VAL A N 1
ATOM 2504 C CA . VAL A 1 319 ? -6.304 4.527 17.478 1.00 95.00 319 VAL A CA 1
ATOM 2505 C C . VAL A 1 319 ? -5.585 4.939 16.187 1.00 95.00 319 VAL A C 1
ATOM 2507 O O . VAL A 1 319 ? -4.360 4.883 16.104 1.00 95.00 319 VAL A O 1
ATOM 2510 N N . CYS A 1 320 ? -6.328 5.476 15.215 1.00 92.12 320 CYS A N 1
ATOM 2511 C CA . CYS A 1 320 ? -5.759 6.101 14.024 1.00 92.12 320 CYS A CA 1
ATOM 2512 C C . CYS A 1 320 ? -5.617 7.622 14.208 1.00 92.12 320 CYS A C 1
ATOM 2514 O O . CYS A 1 320 ? -6.582 8.374 14.081 1.00 92.12 320 CYS A O 1
ATOM 2516 N N . SER A 1 321 ? -4.399 8.098 14.480 1.00 80.69 321 SER A N 1
ATOM 2517 C CA . SER A 1 321 ? -4.134 9.518 14.768 1.00 80.69 321 SER A CA 1
ATOM 2518 C C . SER A 1 321 ? -3.919 10.412 13.536 1.00 80.69 321 SER A C 1
ATOM 2520 O O . SER A 1 321 ? -3.650 11.598 13.706 1.00 80.69 321 SER A O 1
ATOM 2522 N N . ASP A 1 322 ? -3.959 9.862 12.317 1.00 69.62 322 ASP A N 1
ATOM 2523 C CA . ASP A 1 322 ? -3.713 10.620 11.074 1.00 69.62 322 ASP A CA 1
ATOM 2524 C C . ASP A 1 322 ? -4.968 11.318 10.534 1.00 69.62 322 ASP A C 1
ATOM 2526 O O . ASP A 1 322 ? -4.924 11.925 9.467 1.00 69.62 322 ASP A O 1
ATOM 2530 N N . ILE A 1 323 ? -6.090 11.242 11.253 1.00 59.09 323 ILE A N 1
ATOM 2531 C CA . ILE A 1 323 ? -7.336 11.889 10.846 1.00 59.09 323 ILE A CA 1
ATOM 2532 C C . ILE A 1 323 ? -7.146 13.408 10.985 1.00 59.09 323 ILE A C 1
ATOM 2534 O O . ILE A 1 323 ? -6.959 13.889 12.109 1.00 59.09 323 ILE A O 1
ATOM 2538 N N . PRO A 1 324 ? -7.174 14.178 9.878 1.00 50.16 324 PRO A N 1
ATOM 2539 C CA . PRO A 1 324 ? -7.114 15.630 9.952 1.00 50.16 324 PRO A CA 1
ATOM 2540 C C . PRO A 1 324 ? -8.287 16.125 10.803 1.00 50.16 324 PRO A C 1
ATOM 2542 O O . PRO A 1 324 ? -9.425 15.724 10.563 1.00 50.16 324 PRO A O 1
ATOM 2545 N N . ARG A 1 325 ? -7.998 16.950 11.814 1.00 44.44 325 ARG A N 1
ATOM 2546 C CA . ARG A 1 325 ? -9.031 17.650 12.587 1.00 44.44 325 ARG A CA 1
ATOM 2547 C C . ARG A 1 325 ? -9.661 18.772 11.776 1.00 44.44 325 ARG A C 1
ATOM 2549 O O . ARG A 1 325 ? -8.915 19.409 10.998 1.00 44.44 325 ARG A O 1
#

Radius of gyration: 21.81 Å; Cα contacts (8 Å, |Δi|>4): 468; chains: 1; bounding box: 55×37×56 Å

Sequence (325 aa):
MLELSDPLWCKLNSAHGFGEDIPFRLVALAEHWDENDAKELMHGYLIHQETCYGATYAAAPYLLRMALPDNNVVQRMDIAVFLGYFVLCAFRKSEQDSSENSSLNGLALTLESWEQTRDPYRSLLMQGADQRLSEKFGEIDDLEPPSEGELRKFAAIRDGFIALLPEIGSLCERTFHEHSDDEYIPRYLLSGIAATEKLIKLASLLESGEDGYFACSACGAGIDYIVFGDRMALYSVQSQPAPVSDAGNENSVLDFQDGEPKRADGFVFPYHDLEQNSTPAIDRLIALAQQAENPELEFLLRNFLGKFTCPQCEETCQVCSDIPR

Mean predicted aligned error: 5.72 Å